Protein AF-A0AAV6GIE5-F1 (afdb_monomer_lite)

Organism: NCBI:txid278164

Sequence (369 aa):
MAMRQLNLLGSLLIILQFSINTSARLKKLEYDSQNPFNLSEGLSVCAMESMFPLLLPWPHSMKVLSIQAEVCLCSTKSSMSMYELCLQVQLELSITNDSFPGSDDDGGGDDDEDDGEYPEEEISTAGEKEVEPQTSIATSEEPASLNLCYTIAQGLPRCYKVACAVHSSRKHPRQTEWFGVLLKPKGLTAGSIVRVTADSIRKVTTTVTVPTIATTTDCTESKLKDCVDPPKLSTEVDLRKGEVHIKVEGKTDKVNICVKSERAGICKVRPFFFLTTLTISCWGYRGELCSPLDMLCISQQPFPRPIPLHSVTPCMCFQAWWNKMGKRSENCLFRKNWLRTSTKCYVRMFWLTSRHPWCSAEPTAACWL

Radius of gyration: 35.99 Å; chains: 1; bounding box: 81×77×130 Å

Structure (mmCIF, N/CA/C/O backbone):
data_AF-A0AAV6GIE5-F1
#
_entry.id   AF-A0AAV6GIE5-F1
#
loop_
_atom_site.group_PDB
_atom_site.id
_atom_site.type_symbol
_atom_site.label_atom_id
_atom_site.label_alt_id
_atom_site.label_comp_id
_atom_site.label_asym_id
_atom_site.label_entity_id
_atom_site.label_seq_id
_atom_site.pdbx_PDB_ins_code
_atom_site.Cartn_x
_atom_site.Cartn_y
_atom_site.Cartn_z
_atom_site.occupancy
_atom_site.B_iso_or_equiv
_atom_site.auth_seq_id
_atom_site.auth_comp_id
_atom_site.auth_asym_id
_atom_site.auth_atom_id
_atom_site.pdbx_PDB_model_num
ATOM 1 N N . MET A 1 1 ? 16.217 -43.284 24.129 1.00 56.69 1 MET A N 1
ATOM 2 C CA . MET A 1 1 ? 15.570 -42.050 24.646 1.00 56.69 1 MET A CA 1
ATOM 3 C C . MET A 1 1 ? 16.134 -40.752 24.057 1.00 56.69 1 MET A C 1
ATOM 5 O O . MET A 1 1 ? 15.362 -39.813 23.928 1.00 56.69 1 MET A O 1
ATOM 9 N N . ALA A 1 2 ? 17.404 -40.682 23.635 1.00 58.88 2 ALA A N 1
ATOM 10 C CA . ALA A 1 2 ? 18.016 -39.443 23.127 1.00 58.88 2 ALA A CA 1
ATOM 11 C C . ALA A 1 2 ? 17.385 -38.860 21.836 1.00 58.88 2 ALA A C 1
ATOM 13 O O . ALA A 1 2 ? 17.276 -37.647 21.712 1.00 58.88 2 ALA A O 1
ATOM 14 N N . MET A 1 3 ? 16.872 -39.684 20.909 1.00 56.78 3 MET A N 1
ATOM 15 C CA . MET A 1 3 ? 16.276 -39.172 19.656 1.00 56.78 3 MET A CA 1
ATOM 16 C C . MET A 1 3 ? 14.967 -38.384 19.837 1.00 56.78 3 MET A C 1
ATOM 18 O O . MET A 1 3 ? 14.654 -37.534 19.011 1.00 56.78 3 MET A O 1
ATOM 22 N N . ARG A 1 4 ? 14.189 -38.615 20.906 1.00 65.44 4 ARG A N 1
ATOM 23 C CA . ARG A 1 4 ? 12.921 -37.882 21.114 1.00 65.44 4 ARG A CA 1
ATOM 24 C C . ARG A 1 4 ? 13.135 -36.436 21.585 1.00 65.44 4 ARG A C 1
ATOM 26 O O . ARG A 1 4 ? 12.270 -35.601 21.354 1.00 65.44 4 ARG A O 1
ATOM 33 N N . GLN A 1 5 ? 14.283 -36.137 22.195 1.00 69.31 5 GLN A N 1
ATOM 34 C CA . GLN A 1 5 ? 14.638 -34.793 22.671 1.00 69.31 5 GLN A CA 1
ATOM 35 C C . GLN A 1 5 ? 15.033 -33.851 21.516 1.00 69.31 5 GLN A C 1
ATOM 37 O O . GLN A 1 5 ? 14.678 -32.675 21.532 1.00 69.31 5 GLN A O 1
ATOM 42 N N . LEU A 1 6 ? 15.678 -34.370 20.463 1.00 73.12 6 LEU A N 1
ATOM 43 C CA . LEU A 1 6 ? 16.087 -33.578 19.291 1.00 73.12 6 LEU A CA 1
ATOM 44 C C . LEU A 1 6 ? 14.897 -33.058 18.463 1.00 73.12 6 LEU A C 1
ATOM 46 O O . LEU A 1 6 ? 14.925 -31.920 17.999 1.00 73.12 6 LEU A O 1
ATOM 50 N N . ASN A 1 7 ? 13.813 -33.834 18.348 1.00 75.06 7 ASN A N 1
ATOM 51 C CA . ASN A 1 7 ? 12.615 -33.414 17.605 1.00 75.06 7 ASN A CA 1
ATOM 52 C C . ASN A 1 7 ? 11.840 -32.277 18.296 1.00 75.06 7 ASN A C 1
ATOM 54 O O . ASN A 1 7 ? 11.236 -31.437 17.624 1.00 75.06 7 ASN A O 1
ATOM 58 N N . LEU A 1 8 ? 11.876 -32.222 19.632 1.00 76.69 8 LEU A N 1
ATOM 59 C CA . LEU A 1 8 ? 11.260 -31.143 20.410 1.00 76.69 8 LEU A CA 1
ATOM 60 C C . LEU A 1 8 ? 12.027 -29.827 20.246 1.00 76.69 8 LEU A C 1
ATOM 62 O O . LEU A 1 8 ? 11.405 -28.796 20.003 1.00 76.69 8 LEU A O 1
ATOM 66 N N . LEU A 1 9 ? 13.361 -29.869 20.294 1.00 79.44 9 LEU A N 1
ATOM 67 C CA . LEU A 1 9 ? 14.207 -28.691 20.067 1.00 79.44 9 LEU A CA 1
ATOM 68 C C . LEU A 1 9 ? 14.093 -28.158 18.633 1.00 79.44 9 LEU A C 1
ATOM 70 O O . LEU A 1 9 ? 13.978 -26.947 18.449 1.00 79.44 9 LEU A O 1
ATOM 74 N N . GLY A 1 10 ? 14.044 -29.041 17.629 1.00 83.38 10 GLY A N 1
ATOM 75 C CA . GLY A 1 10 ? 13.839 -28.643 16.231 1.00 83.38 10 GLY A CA 1
ATOM 76 C C . GLY A 1 10 ? 12.487 -27.958 16.001 1.00 83.38 10 GLY A C 1
ATOM 77 O O . GLY A 1 10 ? 12.424 -26.903 15.375 1.00 83.38 10 GLY A O 1
ATOM 78 N N . SER A 1 11 ? 11.410 -28.498 16.582 1.00 78.69 11 SER A N 1
ATOM 79 C CA . SER A 1 11 ? 10.069 -27.902 16.476 1.00 78.69 11 SER A CA 1
ATOM 80 C C . SER A 1 11 ? 9.979 -26.553 17.198 1.00 78.69 11 SER A C 1
ATOM 82 O O . SER A 1 11 ? 9.354 -25.622 16.692 1.00 78.69 11 SER A O 1
ATOM 84 N N . LEU A 1 12 ? 10.642 -26.418 18.354 1.00 81.81 12 LEU A N 1
ATOM 85 C CA . LEU A 1 12 ? 10.687 -25.162 19.103 1.00 81.81 12 LEU A CA 1
ATOM 86 C C . LEU A 1 12 ? 11.470 -24.080 18.346 1.00 81.81 12 LEU A C 1
ATOM 88 O O . LEU A 1 12 ? 11.042 -22.932 18.336 1.00 81.81 12 LEU A O 1
ATOM 92 N N . LEU A 1 13 ? 12.566 -24.448 17.671 1.00 79.06 13 LEU A N 1
ATOM 93 C CA . LEU A 1 13 ? 13.343 -23.550 16.808 1.00 79.06 13 LEU A CA 1
ATOM 94 C C . LEU A 1 13 ? 12.545 -23.084 15.588 1.00 79.06 13 LEU A C 1
ATOM 96 O O . LEU A 1 13 ? 12.597 -21.902 15.264 1.00 79.06 13 LEU A O 1
ATOM 100 N N . ILE A 1 14 ? 11.762 -23.965 14.956 1.00 72.38 14 ILE A N 1
ATOM 101 C CA . ILE A 1 14 ? 10.874 -23.579 13.848 1.00 72.38 14 ILE A CA 1
ATOM 102 C C . ILE A 1 14 ? 9.809 -22.596 14.348 1.00 72.38 14 ILE A C 1
ATOM 104 O O . ILE A 1 14 ? 9.634 -21.533 13.757 1.00 72.38 14 ILE A O 1
ATOM 108 N N . ILE A 1 15 ? 9.151 -22.881 15.477 1.00 70.50 15 ILE A N 1
ATOM 109 C CA . ILE A 1 15 ? 8.151 -21.969 16.057 1.00 70.50 15 ILE A CA 1
ATOM 110 C C . ILE A 1 15 ? 8.794 -20.633 16.466 1.00 70.50 15 ILE A C 1
ATOM 112 O O . ILE A 1 15 ? 8.212 -19.582 16.201 1.00 70.50 15 ILE A O 1
ATOM 116 N N . LEU A 1 16 ? 10.001 -20.636 17.045 1.00 65.25 16 LEU A N 1
ATOM 117 C CA . LEU A 1 16 ? 10.730 -19.407 17.378 1.00 65.25 16 LEU A CA 1
ATOM 118 C C . LEU A 1 16 ? 11.127 -18.615 16.128 1.00 65.25 16 LEU A C 1
ATOM 120 O O . LEU A 1 16 ? 10.963 -17.401 16.128 1.00 65.25 16 LEU A O 1
ATOM 124 N N . GLN A 1 17 ? 11.570 -19.257 15.046 1.00 58.72 17 GLN A N 1
ATOM 125 C CA . GLN A 1 17 ? 11.877 -18.553 13.796 1.00 58.72 17 GLN A CA 1
ATOM 126 C C . GLN A 1 17 ? 10.624 -17.981 13.117 1.00 58.72 17 GLN A C 1
ATOM 128 O O . GLN A 1 17 ? 10.680 -16.881 12.569 1.00 58.72 17 GLN A O 1
ATOM 133 N N . PHE A 1 18 ? 9.472 -18.647 13.236 1.00 56.81 18 PHE A N 1
ATOM 134 C CA . PHE A 1 18 ? 8.184 -18.065 12.838 1.00 56.81 18 PHE A CA 1
ATOM 135 C C . PHE A 1 18 ? 7.726 -16.930 13.769 1.00 56.81 18 PHE A C 1
ATOM 137 O O . PHE A 1 18 ? 7.039 -16.023 13.314 1.00 56.81 18 PHE A O 1
ATOM 144 N N . SER A 1 19 ? 8.133 -16.940 15.043 1.00 50.53 19 SER A N 1
ATOM 145 C CA . SER A 1 19 ? 7.764 -15.911 16.032 1.00 50.53 19 SER A CA 1
ATOM 146 C C . SER A 1 19 ? 8.654 -14.663 15.977 1.00 50.53 19 SER A C 1
ATOM 148 O O . SER A 1 19 ? 8.203 -13.575 16.324 1.00 50.53 19 SER A O 1
ATOM 150 N N . ILE A 1 20 ? 9.916 -14.800 15.551 1.00 50.56 20 ILE A N 1
ATOM 151 C CA . ILE A 1 20 ? 10.864 -13.681 15.390 1.00 50.56 20 ILE A CA 1
ATOM 152 C C . ILE A 1 20 ? 10.649 -12.970 14.043 1.00 50.56 20 ILE A C 1
ATOM 154 O O . ILE A 1 20 ? 11.037 -11.813 13.870 1.00 50.56 20 ILE A O 1
ATOM 158 N N . ASN A 1 21 ? 9.962 -13.614 13.099 1.00 42.81 21 ASN A N 1
ATOM 159 C CA . ASN A 1 21 ? 9.569 -12.963 11.867 1.00 42.81 21 ASN A CA 1
ATOM 160 C C . ASN A 1 21 ? 8.436 -11.955 12.108 1.00 42.81 21 ASN A C 1
ATOM 162 O O . ASN A 1 21 ? 7.254 -12.278 12.185 1.00 42.81 21 ASN A O 1
ATOM 166 N N . THR A 1 22 ? 8.849 -10.690 12.059 1.00 49.31 22 THR A N 1
ATOM 167 C CA . THR A 1 22 ? 8.111 -9.582 11.445 1.00 49.31 22 THR A CA 1
ATOM 168 C C . THR A 1 22 ? 7.106 -8.833 12.322 1.00 49.31 22 THR A C 1
ATOM 170 O O . THR A 1 22 ? 5.958 -8.602 11.948 1.00 49.31 22 THR A O 1
ATOM 173 N N . SER A 1 23 ? 7.616 -8.193 13.379 1.00 50.19 23 SER A N 1
ATOM 174 C CA . SER A 1 23 ? 7.287 -6.764 13.499 1.00 50.19 23 SER A CA 1
ATOM 175 C C . SER A 1 23 ? 7.988 -6.048 12.341 1.00 50.19 23 SER A C 1
ATOM 177 O O . SER A 1 23 ? 9.105 -5.547 12.469 1.00 50.19 23 SER A O 1
ATOM 179 N N . ALA A 1 24 ? 7.398 -6.141 11.146 1.00 62.47 24 ALA A N 1
ATOM 180 C CA . ALA A 1 24 ? 7.892 -5.452 9.966 1.00 62.47 24 ALA A CA 1
ATOM 181 C C . ALA A 1 24 ? 7.677 -3.959 10.209 1.00 62.47 24 ALA A C 1
ATOM 183 O O . ALA A 1 24 ? 6.593 -3.415 9.989 1.00 62.47 24 ALA A O 1
ATOM 184 N N . ARG A 1 25 ? 8.706 -3.305 10.749 1.00 73.56 25 ARG A N 1
ATOM 185 C CA . ARG A 1 25 ? 8.723 -1.857 10.887 1.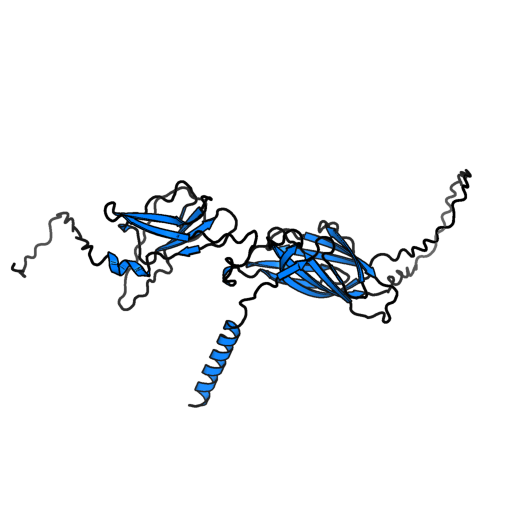00 73.56 25 ARG A CA 1
ATOM 186 C C . ARG A 1 25 ? 8.711 -1.294 9.474 1.00 73.56 25 ARG A C 1
ATOM 188 O O . ARG A 1 25 ? 9.695 -1.430 8.755 1.00 73.56 25 ARG A O 1
ATOM 195 N N . LEU A 1 26 ? 7.586 -0.699 9.082 1.00 86.81 26 LEU A N 1
ATOM 196 C CA . LEU A 1 26 ? 7.465 -0.048 7.783 1.00 86.81 26 LEU A CA 1
ATOM 197 C C . LEU A 1 26 ? 8.625 0.935 7.610 1.00 86.81 26 LEU A C 1
ATOM 199 O O . LEU A 1 26 ? 8.844 1.809 8.460 1.00 86.81 26 LEU A O 1
ATOM 203 N N . LYS A 1 27 ? 9.367 0.783 6.512 1.00 91.50 27 LYS A N 1
ATOM 204 C CA . LYS A 1 27 ? 10.456 1.688 6.155 1.00 91.50 27 LYS A CA 1
ATOM 205 C C . LYS A 1 27 ? 9.893 3.100 6.008 1.00 91.50 27 LYS A C 1
ATOM 207 O O . LYS A 1 27 ? 8.889 3.303 5.327 1.00 91.50 27 LYS A O 1
ATOM 212 N N . LYS A 1 28 ? 10.523 4.073 6.667 1.00 91.81 28 LYS A N 1
ATOM 213 C CA . LYS A 1 28 ? 10.196 5.492 6.500 1.00 91.81 28 LYS A CA 1
ATOM 214 C C . LYS A 1 28 ? 11.004 6.029 5.326 1.00 91.81 28 LYS A C 1
ATOM 216 O O . LYS A 1 28 ? 12.223 5.876 5.313 1.00 91.81 28 LYS A O 1
ATOM 221 N N . LEU A 1 29 ? 10.327 6.630 4.360 1.00 92.69 29 LEU A N 1
ATOM 222 C CA . LEU A 1 29 ? 10.936 7.213 3.177 1.00 92.69 29 LEU A CA 1
ATOM 223 C C . LEU A 1 29 ? 10.590 8.701 3.121 1.00 92.69 29 LEU A C 1
ATOM 225 O O . LEU A 1 29 ? 9.424 9.090 3.059 1.00 92.69 29 LEU A O 1
ATOM 229 N N . GLU A 1 30 ? 11.610 9.542 3.143 1.00 92.50 30 GLU A N 1
ATOM 230 C CA . GLU A 1 30 ? 11.459 10.940 2.767 1.00 92.50 30 GLU A CA 1
ATOM 231 C C . GLU A 1 30 ? 11.692 11.037 1.262 1.00 92.50 30 GLU A C 1
ATOM 233 O O . GLU A 1 30 ? 12.677 10.500 0.753 1.00 92.50 30 GLU A O 1
ATOM 238 N N . TYR A 1 31 ? 10.770 11.661 0.537 1.00 89.56 31 TYR A N 1
ATOM 239 C CA . TYR A 1 31 ? 10.882 11.774 -0.915 1.00 89.56 31 TYR A CA 1
ATOM 240 C C . TYR A 1 31 ? 10.569 13.189 -1.383 1.00 89.56 31 TYR A C 1
ATOM 242 O O . TYR A 1 31 ? 9.899 13.981 -0.705 1.00 89.56 31 TYR A O 1
ATOM 250 N N . ASP A 1 32 ? 11.076 13.489 -2.572 1.00 91.06 32 ASP A N 1
ATOM 251 C CA . ASP A 1 32 ? 10.798 14.728 -3.268 1.00 91.06 32 ASP A CA 1
ATOM 252 C C . ASP A 1 32 ? 9.551 14.563 -4.134 1.00 91.06 32 ASP A C 1
ATOM 254 O O . ASP A 1 32 ? 9.507 13.711 -5.020 1.00 91.06 32 ASP A O 1
ATOM 258 N N . SER A 1 33 ? 8.521 15.374 -3.899 1.00 88.50 33 SER A N 1
ATOM 259 C CA . SER A 1 33 ? 7.308 15.326 -4.720 1.00 88.50 33 SER A CA 1
ATOM 260 C C . SER A 1 33 ? 7.568 15.693 -6.180 1.00 88.50 33 SER A C 1
ATOM 262 O O . SER A 1 33 ? 6.745 15.356 -7.027 1.00 88.50 33 SER A O 1
ATOM 264 N N . GLN A 1 34 ? 8.677 16.381 -6.469 1.00 90.25 34 GLN A N 1
ATOM 265 C CA . GLN A 1 34 ? 9.067 16.729 -7.834 1.00 90.25 34 GLN A CA 1
ATOM 266 C C . GLN A 1 34 ? 9.751 15.570 -8.566 1.00 90.25 34 GLN A C 1
ATOM 268 O O . GLN A 1 34 ? 9.727 15.539 -9.792 1.00 90.25 34 GLN A O 1
ATOM 273 N N . ASN A 1 35 ? 10.330 14.608 -7.840 1.00 91.12 35 ASN A N 1
ATOM 274 C CA . ASN A 1 35 ? 11.016 13.466 -8.433 1.00 91.12 35 ASN A CA 1
ATOM 275 C C . ASN A 1 35 ? 10.687 12.171 -7.665 1.00 91.12 35 ASN A C 1
ATOM 277 O O . ASN A 1 35 ? 11.402 11.806 -6.728 1.00 91.12 35 ASN A O 1
ATOM 281 N N . PRO A 1 36 ? 9.607 11.462 -8.042 1.00 92.75 36 PRO A N 1
ATOM 282 C CA . PRO A 1 36 ? 9.215 10.212 -7.393 1.00 92.75 36 PRO A CA 1
ATOM 283 C C . PRO A 1 36 ? 10.084 9.013 -7.811 1.00 92.75 36 PRO A C 1
ATOM 285 O O . PRO A 1 36 ? 9.796 7.886 -7.394 1.00 92.75 36 PRO A O 1
ATOM 288 N N . PHE A 1 37 ? 11.098 9.230 -8.654 1.00 94.81 37 PHE A N 1
ATOM 289 C CA . PHE A 1 37 ? 11.906 8.178 -9.250 1.00 94.81 37 PHE A CA 1
ATOM 290 C C . PHE A 1 37 ? 13.264 8.036 -8.568 1.00 94.81 37 PHE A C 1
ATOM 292 O O . PHE A 1 37 ? 13.889 9.009 -8.150 1.00 94.81 37 PHE A O 1
ATOM 299 N N . ASN A 1 38 ? 13.740 6.799 -8.524 1.00 94.38 38 ASN A N 1
ATOM 300 C CA . ASN A 1 38 ? 15.115 6.455 -8.212 1.00 94.38 38 ASN A CA 1
ATOM 301 C C . ASN A 1 38 ? 15.658 5.650 -9.397 1.00 94.38 38 ASN A C 1
ATOM 303 O O . ASN A 1 38 ? 15.129 4.580 -9.693 1.00 94.38 38 ASN A O 1
ATOM 307 N N . LEU A 1 39 ? 16.633 6.196 -10.116 1.00 95.12 39 LEU A N 1
ATOM 308 C CA . LEU A 1 39 ? 17.067 5.689 -11.419 1.00 95.12 39 LEU A CA 1
ATOM 309 C C . LEU A 1 39 ? 18.511 5.195 -11.347 1.00 95.12 39 LEU A C 1
ATOM 311 O O . LEU A 1 39 ? 19.334 5.785 -10.645 1.00 95.12 39 LEU A O 1
ATOM 315 N N . SER A 1 40 ? 18.821 4.138 -12.093 1.00 93.56 40 SER A N 1
ATOM 316 C CA . SER A 1 40 ? 20.199 3.764 -12.399 1.00 93.56 40 SER A CA 1
ATOM 317 C C . SER A 1 40 ? 20.836 4.735 -13.401 1.00 93.56 40 SER A C 1
ATOM 319 O O . SER A 1 40 ? 20.148 5.489 -14.084 1.00 93.56 40 SER A O 1
ATOM 321 N N . GLU A 1 41 ? 22.165 4.703 -13.515 1.00 90.62 41 GLU A N 1
ATOM 322 C CA . GLU A 1 41 ? 22.936 5.624 -14.369 1.00 90.62 41 GLU A CA 1
ATOM 323 C C . GLU A 1 41 ? 22.554 5.554 -15.858 1.00 90.62 41 GLU A C 1
ATOM 325 O O . GLU A 1 41 ? 22.704 6.538 -16.579 1.00 90.62 41 GLU A O 1
ATOM 330 N N . GLY A 1 42 ? 22.045 4.411 -16.334 1.00 91.12 42 GLY A N 1
ATOM 331 C CA . GLY A 1 42 ? 21.652 4.231 -17.731 1.00 91.12 42 GLY A CA 1
ATOM 332 C C . GLY A 1 42 ? 20.297 4.842 -18.105 1.00 91.12 42 GLY A C 1
ATOM 333 O O . GLY A 1 42 ? 19.932 4.795 -19.287 1.00 91.12 42 GLY A O 1
ATOM 334 N N . LEU A 1 43 ? 19.545 5.373 -17.138 1.00 93.25 43 LEU A N 1
ATOM 335 C CA . LEU A 1 43 ? 18.233 5.990 -17.327 1.00 93.25 43 LEU A CA 1
ATOM 336 C C . LEU A 1 43 ? 18.273 7.453 -16.888 1.00 93.25 43 LEU A C 1
ATOM 338 O O . LEU A 1 43 ? 18.761 7.783 -15.808 1.00 93.25 43 LEU A O 1
ATOM 342 N N . SER A 1 44 ? 17.700 8.336 -17.695 1.00 93.75 44 SER A N 1
ATOM 343 C CA . SER A 1 44 ? 17.548 9.746 -17.352 1.00 93.75 44 SER A CA 1
ATOM 344 C C . SER A 1 44 ? 16.130 10.215 -17.653 1.00 93.75 44 SER A C 1
ATOM 346 O O . SER A 1 44 ? 15.412 9.599 -18.434 1.00 93.75 44 SER A O 1
ATOM 348 N N . VAL A 1 45 ? 15.717 11.296 -16.985 1.00 92.94 45 VAL A N 1
ATOM 349 C CA . VAL A 1 45 ? 14.473 12.033 -17.266 1.00 92.94 45 VAL A CA 1
ATOM 350 C C . VAL A 1 45 ? 13.276 11.101 -17.500 1.00 92.94 45 VAL A C 1
ATOM 352 O O . VAL A 1 45 ? 12.829 10.886 -18.624 1.00 92.94 45 VAL A O 1
ATOM 355 N N . CYS A 1 46 ? 12.762 10.517 -16.418 1.00 95.50 46 CYS A N 1
ATOM 356 C CA . CYS A 1 46 ? 11.547 9.716 -16.484 1.00 95.50 46 CYS A CA 1
ATOM 357 C C . CYS A 1 46 ? 10.305 10.583 -16.269 1.00 95.50 46 CYS A C 1
ATOM 359 O O . CYS A 1 46 ? 10.260 11.421 -15.367 1.00 95.50 46 CYS A O 1
ATOM 361 N N . ALA A 1 47 ? 9.274 10.325 -17.064 1.00 96.00 47 ALA A N 1
ATOM 362 C CA . ALA A 1 47 ? 7.941 10.876 -16.910 1.00 96.00 47 ALA A CA 1
ATOM 363 C C . ALA A 1 47 ? 6.952 9.751 -16.593 1.00 96.00 47 ALA A C 1
ATOM 365 O O . ALA A 1 47 ? 7.069 8.629 -17.091 1.00 96.00 47 ALA A O 1
ATOM 366 N N . MET A 1 48 ? 5.971 10.060 -15.745 1.00 95.94 48 MET A N 1
ATOM 367 C CA . MET A 1 48 ? 4.883 9.151 -15.407 1.00 95.94 48 MET A CA 1
ATOM 368 C C . MET A 1 48 ? 3.548 9.817 -15.711 1.00 95.94 48 MET A C 1
ATOM 370 O O . MET A 1 48 ? 3.220 10.850 -15.131 1.00 95.94 48 MET A O 1
ATOM 374 N N . GLU A 1 49 ? 2.763 9.189 -16.576 1.00 96.44 49 GLU A N 1
ATOM 375 C CA . GLU A 1 49 ? 1.454 9.679 -16.995 1.00 96.44 49 GLU A CA 1
ATOM 376 C C . GLU A 1 49 ? 0.367 8.695 -16.564 1.00 96.44 49 GLU A C 1
ATOM 378 O O . GLU A 1 49 ? 0.470 7.495 -16.804 1.00 96.44 49 GLU A O 1
ATOM 383 N N . SER A 1 50 ? -0.681 9.183 -15.900 1.00 96.25 50 SER A N 1
ATOM 384 C CA . SER A 1 50 ? -1.810 8.341 -15.493 1.00 96.25 50 SER A CA 1
ATOM 385 C C . SER A 1 50 ? -2.660 7.989 -16.710 1.00 96.25 50 SER A C 1
ATOM 387 O O . SER A 1 50 ? -3.207 8.883 -17.347 1.00 96.25 50 SER A O 1
ATOM 389 N N . MET A 1 51 ? -2.859 6.697 -16.972 1.00 94.81 51 MET A N 1
ATOM 390 C CA . MET A 1 51 ? -3.637 6.221 -18.116 1.00 94.81 51 MET A CA 1
ATOM 391 C C . MET A 1 51 ? -4.778 5.300 -17.688 1.00 94.81 51 MET A C 1
ATOM 393 O O . MET A 1 51 ? -4.704 4.581 -16.685 1.00 94.81 51 MET A O 1
ATOM 397 N N . PHE A 1 52 ? -5.857 5.313 -18.468 1.00 93.44 52 PHE A N 1
ATOM 398 C CA . PHE A 1 52 ? -6.944 4.362 -18.282 1.00 93.44 52 PHE A CA 1
ATOM 399 C C . PHE A 1 52 ? -6.513 2.973 -18.793 1.00 93.44 52 PHE A C 1
ATOM 401 O O . PHE A 1 52 ? -5.920 2.900 -19.867 1.00 93.44 52 PHE A O 1
ATOM 408 N N . PRO A 1 53 ? -6.821 1.865 -18.089 1.00 90.00 53 PRO A N 1
ATOM 409 C CA . PRO A 1 53 ? -6.319 0.531 -18.444 1.00 90.00 53 PRO A CA 1
ATOM 410 C C . PRO A 1 53 ? -6.637 0.060 -19.871 1.00 90.00 53 PRO A C 1
ATOM 412 O O . PRO A 1 53 ? -5.886 -0.735 -20.419 1.00 90.00 53 PRO A O 1
ATOM 415 N N . LEU A 1 54 ? -7.739 0.531 -20.468 1.00 89.44 54 LEU A N 1
ATOM 416 C CA . LEU A 1 54 ? -8.130 0.167 -21.838 1.00 89.44 54 LEU A CA 1
ATOM 417 C C . LEU A 1 54 ? -7.424 0.995 -22.925 1.00 89.44 54 LEU A C 1
ATOM 419 O O . LEU A 1 54 ? -7.552 0.671 -24.097 1.00 89.44 54 LEU A O 1
ATOM 423 N N . LEU A 1 55 ? -6.712 2.061 -22.549 1.00 90.25 55 LEU A N 1
ATOM 424 C CA . LEU A 1 55 ? -6.048 2.994 -23.467 1.00 90.25 55 LEU A CA 1
ATOM 425 C C . LEU A 1 55 ? -4.520 2.903 -23.372 1.00 90.25 55 LEU A C 1
ATOM 427 O O . LEU A 1 55 ? -3.820 3.842 -23.742 1.00 90.25 55 LEU A O 1
ATOM 431 N N . LEU A 1 56 ? -3.991 1.809 -22.817 1.00 86.38 56 LEU A N 1
ATOM 432 C CA . LEU A 1 56 ? -2.551 1.646 -22.672 1.00 86.38 56 LEU A CA 1
ATOM 433 C C . LEU A 1 56 ? -1.931 1.385 -24.052 1.00 86.38 56 LEU A C 1
ATOM 435 O O . LEU A 1 56 ? -2.282 0.383 -24.679 1.00 86.38 56 LEU A O 1
ATOM 439 N N . PRO A 1 57 ? -1.017 2.249 -24.530 1.00 86.88 57 PRO A N 1
ATOM 440 C CA . PRO A 1 57 ? -0.277 1.977 -25.745 1.00 86.88 57 PRO A CA 1
ATOM 441 C C . PRO A 1 57 ? 0.618 0.761 -25.522 1.00 86.88 57 PRO A C 1
ATOM 443 O O . PRO A 1 57 ? 1.018 0.450 -24.389 1.00 86.88 57 PRO A O 1
ATOM 446 N N . TRP A 1 58 ? 0.948 0.087 -26.617 1.00 85.62 58 TRP A N 1
ATOM 447 C CA . TRP A 1 58 ? 1.913 -0.995 -26.574 1.00 85.62 58 TRP A CA 1
ATOM 448 C C . TRP A 1 58 ? 3.277 -0.427 -26.157 1.00 85.62 58 TRP A C 1
ATOM 450 O O . TRP A 1 58 ? 3.726 0.571 -26.716 1.00 85.62 58 TRP A O 1
ATOM 460 N N . PRO A 1 59 ? 3.905 -0.991 -25.119 1.00 83.94 59 PRO A N 1
ATOM 461 C CA . PRO A 1 59 ? 5.199 -0.523 -24.653 1.00 83.94 59 PRO A CA 1
ATOM 462 C C . PRO A 1 59 ? 6.283 -0.916 -25.660 1.00 83.94 59 PRO A C 1
ATOM 464 O O . PRO A 1 59 ? 6.339 -2.061 -26.112 1.00 83.94 59 PRO A O 1
ATOM 467 N N . HIS A 1 60 ? 7.160 0.030 -25.981 1.00 80.38 60 HIS A N 1
ATOM 468 C CA . HIS A 1 60 ? 8.275 -0.176 -26.903 1.00 80.38 60 HIS A CA 1
ATOM 469 C C . HIS A 1 60 ? 9.614 -0.175 -26.141 1.00 80.38 60 HIS A C 1
ATOM 471 O O . HIS A 1 60 ? 9.737 0.445 -25.082 1.00 80.38 60 HIS A O 1
ATOM 477 N N . SER A 1 61 ? 10.593 -0.914 -26.680 1.00 83.06 61 SER A N 1
ATOM 478 C CA . SER A 1 61 ? 12.036 -0.898 -26.349 1.00 83.06 61 SER A CA 1
ATOM 479 C C . SER A 1 61 ? 12.509 -1.265 -24.927 1.00 83.06 61 SER A C 1
ATOM 481 O O . SER A 1 61 ? 13.715 -1.404 -24.703 1.00 83.06 61 SER A O 1
ATOM 483 N N . MET A 1 62 ? 11.615 -1.529 -23.968 1.00 90.38 62 MET A N 1
ATOM 484 C CA . MET A 1 62 ? 11.984 -2.092 -22.658 1.00 90.38 62 MET A CA 1
ATOM 485 C C . MET A 1 62 ? 11.485 -3.522 -22.493 1.00 90.38 62 MET A C 1
ATOM 487 O O . MET A 1 62 ? 10.386 -3.850 -22.936 1.00 90.38 62 MET A O 1
ATOM 491 N N . LYS A 1 63 ? 12.247 -4.348 -21.767 1.00 93.31 63 LYS A N 1
ATOM 492 C CA . LYS A 1 63 ? 11.823 -5.652 -21.243 1.00 93.31 63 LYS A CA 1
ATOM 493 C C . LYS A 1 63 ? 11.977 -5.680 -19.725 1.00 93.31 63 LYS A C 1
ATOM 495 O O . LYS A 1 63 ? 13.073 -5.493 -19.203 1.00 93.31 63 LYS A O 1
ATOM 500 N N . VAL A 1 64 ? 10.885 -5.960 -19.018 1.00 95.81 64 VAL A N 1
ATOM 501 C CA . VAL A 1 64 ? 10.892 -6.130 -17.556 1.00 95.81 64 VAL A CA 1
ATOM 502 C C . VAL A 1 64 ? 11.399 -7.531 -17.205 1.00 95.81 64 VAL A C 1
ATOM 504 O O . VAL A 1 64 ? 10.828 -8.533 -17.642 1.00 95.81 64 VAL A O 1
ATOM 507 N N . LEU A 1 65 ? 12.476 -7.601 -16.422 1.00 96.06 65 LEU A N 1
ATOM 508 C CA . LEU A 1 65 ? 13.083 -8.847 -15.944 1.00 96.06 65 LEU A CA 1
ATOM 509 C C . LEU A 1 65 ? 12.475 -9.288 -14.613 1.00 96.06 65 LEU A C 1
ATOM 511 O O . LEU A 1 65 ? 12.083 -10.446 -14.464 1.00 96.06 65 LEU A O 1
ATOM 515 N N . SER A 1 66 ? 12.371 -8.364 -13.657 1.00 97.00 66 SER A N 1
ATOM 516 C CA . SER A 1 66 ? 11.825 -8.633 -12.329 1.00 97.00 66 SER A CA 1
ATOM 517 C C . SER A 1 66 ? 11.107 -7.406 -11.757 1.00 97.00 66 SER A C 1
ATOM 519 O O . SER A 1 66 ? 11.344 -6.270 -12.173 1.00 97.00 66 SER A O 1
ATOM 521 N N . ILE A 1 67 ? 10.177 -7.645 -10.828 1.00 97.94 67 ILE A N 1
ATOM 522 C CA . ILE A 1 67 ? 9.446 -6.600 -10.106 1.00 97.94 67 ILE A CA 1
ATOM 523 C C . ILE A 1 67 ? 9.396 -6.936 -8.617 1.00 97.94 67 ILE A C 1
ATOM 525 O O . ILE A 1 67 ? 9.017 -8.038 -8.215 1.00 97.94 67 ILE A O 1
ATOM 529 N N . GLN A 1 68 ? 9.745 -5.956 -7.798 1.00 97.75 68 GLN A N 1
ATOM 530 C CA . GLN A 1 68 ? 9.643 -5.994 -6.349 1.00 97.75 68 GLN A CA 1
ATOM 531 C C . GLN A 1 68 ? 8.747 -4.846 -5.897 1.00 97.75 68 GLN A C 1
ATOM 533 O O . GLN A 1 68 ? 8.814 -3.740 -6.432 1.00 97.75 68 GLN A O 1
ATOM 538 N N . ALA A 1 69 ? 7.875 -5.111 -4.932 1.00 97.56 69 ALA A N 1
ATOM 539 C CA . ALA A 1 69 ? 6.976 -4.109 -4.387 1.00 97.56 69 ALA A CA 1
ATOM 540 C C . ALA A 1 69 ? 6.993 -4.180 -2.863 1.00 97.56 69 ALA A C 1
ATOM 542 O O . ALA A 1 69 ? 6.839 -5.255 -2.284 1.00 97.56 69 ALA A O 1
ATOM 543 N N . GLU A 1 70 ? 7.149 -3.026 -2.227 1.00 96.38 70 GLU A N 1
ATOM 544 C CA . GLU A 1 70 ? 7.186 -2.881 -0.778 1.00 96.38 70 GLU A CA 1
ATOM 545 C C . GLU A 1 70 ? 6.229 -1.766 -0.350 1.00 96.38 70 GLU A C 1
ATOM 547 O O . GLU A 1 70 ? 6.099 -0.735 -1.013 1.00 96.38 70 GLU A O 1
ATOM 552 N N . VAL A 1 71 ? 5.537 -1.969 0.770 1.00 94.94 71 VAL A N 1
ATOM 553 C CA . VAL A 1 71 ? 4.718 -0.924 1.389 1.00 94.94 71 VAL A CA 1
ATOM 554 C C . VAL A 1 71 ? 5.579 -0.162 2.387 1.00 94.94 71 VAL A C 1
ATOM 556 O O . VAL A 1 71 ? 6.190 -0.764 3.268 1.00 94.94 71 VAL A O 1
ATOM 559 N N . CYS A 1 72 ? 5.603 1.161 2.279 1.00 94.12 72 CYS A N 1
ATOM 560 C CA . CYS A 1 72 ? 6.421 2.031 3.119 1.00 94.12 72 CYS A CA 1
ATOM 561 C C . CYS A 1 72 ? 5.617 3.229 3.648 1.00 94.12 72 CYS A C 1
ATOM 563 O O . CYS A 1 72 ? 4.489 3.487 3.222 1.00 94.12 72 CYS A O 1
ATOM 565 N N . LEU A 1 73 ? 6.188 3.942 4.620 1.00 92.00 73 LEU A N 1
ATOM 566 C CA . LEU A 1 73 ? 5.650 5.192 5.152 1.00 92.00 73 LEU A CA 1
ATOM 567 C C . LEU A 1 73 ? 6.366 6.361 4.497 1.00 92.00 73 LEU A C 1
ATOM 569 O O . LEU A 1 73 ? 7.555 6.552 4.749 1.00 92.00 73 LEU A O 1
ATOM 573 N N . CYS A 1 74 ? 5.659 7.173 3.721 1.00 92.56 74 CYS A N 1
ATOM 574 C CA . CYS A 1 74 ? 6.270 8.323 3.072 1.00 92.56 74 CYS A CA 1
ATOM 575 C C . CYS A 1 74 ? 5.880 9.639 3.707 1.00 92.56 74 CYS A C 1
ATOM 577 O O . CYS A 1 74 ? 4.732 9.828 4.103 1.00 92.56 74 CYS A O 1
ATOM 579 N N . SER A 1 75 ? 6.822 10.573 3.694 1.00 92.38 75 SER A N 1
ATOM 580 C CA . SER A 1 75 ? 6.588 11.980 4.001 1.00 92.38 75 SER A CA 1
ATOM 581 C C . SER A 1 75 ? 7.182 12.840 2.890 1.00 92.38 75 SER A C 1
ATOM 583 O O . SER A 1 75 ? 8.282 12.571 2.409 1.00 92.38 75 SER A O 1
ATOM 585 N N . THR A 1 76 ? 6.466 13.889 2.487 1.00 90.00 76 THR A N 1
ATOM 586 C CA . THR A 1 76 ? 7.072 14.983 1.708 1.00 90.00 76 THR A CA 1
ATOM 587 C C . THR A 1 76 ? 7.950 15.833 2.621 1.00 90.00 76 THR A C 1
ATOM 589 O O . THR A 1 76 ? 7.548 16.073 3.763 1.00 90.00 76 THR A O 1
ATOM 592 N N . LYS A 1 77 ? 9.048 16.395 2.099 1.00 86.25 77 LYS A N 1
ATOM 593 C CA . LYS A 1 77 ? 9.880 17.389 2.813 1.00 86.25 77 LYS A CA 1
ATOM 594 C C . LYS A 1 77 ? 9.057 18.558 3.384 1.00 86.25 77 LYS A C 1
ATOM 596 O O . LYS A 1 77 ? 9.285 19.004 4.502 1.00 86.25 77 LYS A O 1
ATOM 601 N N . SER A 1 78 ? 8.055 19.031 2.637 1.00 83.62 78 SER A N 1
ATOM 602 C CA . SER A 1 78 ? 7.194 20.160 3.032 1.00 83.62 78 SER A CA 1
ATOM 603 C C . SER A 1 78 ? 6.145 19.811 4.095 1.00 83.62 78 SER A C 1
ATOM 605 O O . SER A 1 78 ? 5.683 20.690 4.817 1.00 83.62 78 SER A O 1
ATOM 607 N N . SER A 1 79 ? 5.778 18.534 4.226 1.00 78.75 79 SER A N 1
ATOM 608 C CA . SER A 1 79 ? 4.808 18.029 5.207 1.00 78.75 79 SER A CA 1
ATOM 609 C C . SER A 1 79 ? 5.494 17.112 6.215 1.00 78.75 79 SER A C 1
ATOM 611 O O . SER A 1 79 ? 5.079 15.980 6.437 1.00 78.75 79 SER A O 1
ATOM 613 N N . MET A 1 80 ? 6.550 17.621 6.854 1.00 68.94 80 MET A N 1
ATOM 614 C CA . MET A 1 80 ? 7.392 16.904 7.827 1.00 68.94 80 MET A CA 1
ATOM 615 C C . MET A 1 80 ? 6.610 16.283 9.010 1.00 68.94 80 MET A C 1
ATOM 617 O O . MET A 1 80 ? 7.161 15.550 9.833 1.00 68.94 80 MET A O 1
ATOM 621 N N . SER A 1 81 ? 5.318 16.592 9.144 1.00 74.06 81 SER A N 1
ATOM 622 C CA . SER A 1 81 ? 4.461 16.136 10.229 1.00 74.06 81 SER A CA 1
ATOM 623 C C . SER A 1 81 ? 3.477 15.027 9.866 1.00 74.06 81 SER A C 1
ATOM 625 O O . SER A 1 81 ? 2.850 14.542 10.800 1.00 74.06 81 SER A O 1
ATOM 627 N N . MET A 1 82 ? 3.316 14.607 8.605 1.00 83.62 82 MET A N 1
ATOM 628 C CA . MET A 1 82 ? 2.329 13.570 8.267 1.00 83.62 82 MET A CA 1
ATOM 629 C C . MET A 1 82 ? 2.890 12.493 7.343 1.00 83.62 82 MET A C 1
ATOM 631 O O . MET A 1 82 ? 3.236 12.759 6.196 1.00 83.62 82 MET A O 1
ATOM 635 N N . TYR A 1 83 ? 2.912 11.258 7.849 1.00 89.69 83 TYR A N 1
ATOM 636 C CA . TYR A 1 83 ? 3.226 10.081 7.046 1.00 89.69 83 TYR A CA 1
ATOM 637 C C . TYR A 1 83 ? 1.955 9.505 6.417 1.00 89.69 83 TYR A C 1
ATOM 639 O O . TYR A 1 83 ? 0.908 9.411 7.070 1.00 89.69 83 TYR A O 1
ATOM 647 N N . GLU A 1 84 ? 2.073 9.076 5.167 1.00 91.00 84 GLU A N 1
ATOM 648 C CA . GLU A 1 84 ? 1.059 8.317 4.435 1.00 91.00 84 GLU A CA 1
ATOM 649 C C . GLU A 1 84 ? 1.632 6.972 3.968 1.00 91.00 84 GLU A C 1
ATOM 651 O O . GLU A 1 84 ? 2.846 6.823 3.815 1.00 91.00 84 GLU A O 1
ATOM 656 N N . LEU A 1 85 ? 0.768 5.972 3.774 1.00 92.12 85 LEU A N 1
ATOM 657 C CA . LEU A 1 85 ? 1.189 4.696 3.196 1.00 92.12 85 LEU A CA 1
ATOM 658 C C . LEU A 1 85 ? 1.445 4.878 1.698 1.00 92.12 85 LEU A C 1
ATOM 660 O O . LEU A 1 85 ? 0.574 5.352 0.966 1.00 92.12 85 LEU A O 1
ATOM 664 N N . CYS A 1 86 ? 2.607 4.433 1.240 1.00 95.25 86 CYS A N 1
ATOM 665 C CA . CYS A 1 86 ? 2.935 4.358 -0.177 1.00 95.25 86 CYS A CA 1
ATOM 666 C C . CYS A 1 86 ? 3.293 2.944 -0.588 1.00 95.25 86 CYS A C 1
ATOM 668 O O . CYS A 1 86 ? 3.512 2.051 0.233 1.00 95.25 86 CYS A O 1
ATOM 670 N N . LEU A 1 87 ? 3.419 2.790 -1.896 1.00 97.12 87 LEU A N 1
ATOM 671 C CA . LEU A 1 87 ? 3.898 1.594 -2.546 1.00 97.12 87 LEU A CA 1
ATOM 672 C C . LEU A 1 87 ? 5.194 1.932 -3.287 1.00 97.12 87 LEU A C 1
ATOM 674 O O . LEU A 1 87 ? 5.167 2.639 -4.294 1.00 97.12 87 LEU A O 1
ATOM 678 N N . GLN A 1 88 ? 6.323 1.445 -2.781 1.00 97.44 88 GLN A N 1
ATOM 679 C CA . GLN A 1 88 ? 7.603 1.506 -3.474 1.00 97.44 88 GLN A CA 1
ATOM 680 C C . GLN A 1 88 ? 7.688 0.318 -4.431 1.00 97.44 88 GLN A C 1
ATOM 682 O O . GLN A 1 88 ? 7.614 -0.832 -4.002 1.00 97.44 88 GLN A O 1
ATOM 687 N N . VAL A 1 89 ? 7.829 0.593 -5.723 1.00 98.00 89 VAL A N 1
ATOM 688 C CA . VAL A 1 89 ? 7.992 -0.430 -6.759 1.00 98.00 89 VAL A CA 1
ATOM 689 C C . VAL A 1 89 ? 9.396 -0.317 -7.325 1.00 98.00 89 VAL A C 1
ATOM 691 O O . VAL A 1 89 ? 9.800 0.760 -7.754 1.00 98.00 89 VAL A O 1
ATOM 694 N N . GLN A 1 90 ? 10.130 -1.422 -7.330 1.00 97.88 90 GLN A N 1
ATOM 695 C CA . GLN A 1 90 ? 11.439 -1.536 -7.953 1.00 97.88 90 GLN A CA 1
ATOM 696 C C . GLN A 1 90 ? 11.362 -2.548 -9.094 1.00 97.88 90 GLN A C 1
ATOM 698 O O . GLN A 1 90 ? 10.875 -3.664 -8.927 1.00 97.88 90 GLN A O 1
ATOM 703 N N . LEU A 1 91 ? 11.815 -2.132 -10.264 1.00 97.25 91 LEU A N 1
ATOM 704 C CA . LEU A 1 91 ? 11.822 -2.887 -11.503 1.00 97.25 91 LEU A CA 1
ATOM 705 C C . LEU A 1 91 ? 13.267 -3.108 -11.924 1.00 97.25 91 LEU A C 1
ATOM 707 O O . LEU A 1 91 ? 14.094 -2.203 -11.826 1.00 97.25 91 LEU A O 1
ATOM 711 N N . GLU A 1 92 ? 13.547 -4.299 -12.420 1.00 97.25 92 GLU A N 1
ATOM 712 C CA . GLU A 1 92 ? 14.786 -4.613 -13.116 1.00 97.25 92 GLU A CA 1
ATOM 713 C C . GLU A 1 92 ? 14.468 -4.730 -14.604 1.00 97.25 92 GLU A C 1
ATOM 715 O O . GLU A 1 92 ? 13.544 -5.449 -15.000 1.00 97.25 92 GLU A O 1
ATOM 720 N N . LEU A 1 93 ? 15.194 -3.982 -15.423 1.00 95.44 93 LEU A N 1
ATOM 721 C CA . LEU A 1 93 ? 14.896 -3.753 -16.828 1.00 95.44 93 LEU A CA 1
ATOM 722 C C . LEU A 1 93 ? 16.089 -4.177 -17.685 1.00 95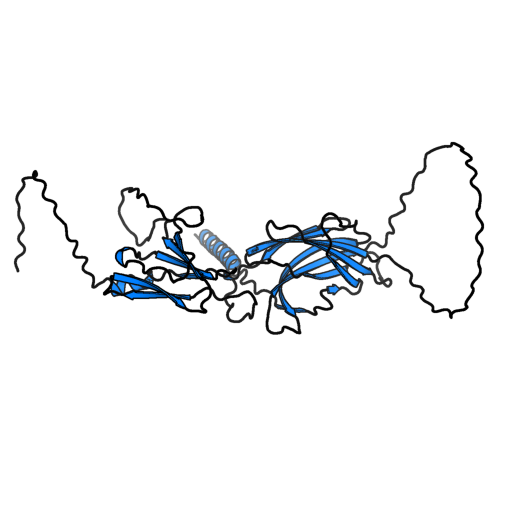.44 93 LEU A C 1
ATOM 724 O O . LEU A 1 93 ? 17.242 -3.907 -17.353 1.00 95.44 93 LEU A O 1
ATOM 728 N N . SER A 1 94 ? 15.810 -4.784 -18.832 1.00 93.69 94 SER A N 1
ATOM 729 C CA . SER A 1 94 ? 16.762 -4.893 -19.938 1.00 93.69 94 SER A CA 1
ATOM 730 C C . SER A 1 94 ? 16.248 -4.055 -21.097 1.00 93.69 94 SER A C 1
ATOM 732 O O . SER A 1 94 ? 15.108 -4.241 -21.527 1.00 93.69 94 SER A O 1
ATOM 734 N N . ILE A 1 95 ? 17.079 -3.148 -21.593 1.00 90.50 95 ILE A N 1
ATOM 735 C CA . ILE A 1 95 ? 16.756 -2.302 -22.742 1.00 90.50 95 ILE A CA 1
ATOM 736 C C . ILE A 1 95 ? 17.444 -2.895 -23.954 1.00 90.50 95 ILE A C 1
ATOM 738 O O . ILE A 1 95 ? 18.643 -3.165 -23.917 1.00 90.50 95 ILE A O 1
ATOM 742 N N . THR A 1 96 ? 16.664 -3.137 -24.996 1.00 87.50 96 THR A N 1
ATOM 743 C CA . THR A 1 96 ? 17.157 -3.639 -26.272 1.00 87.50 96 THR A CA 1
ATOM 744 C C . THR A 1 96 ? 17.126 -2.481 -27.255 1.00 87.50 96 THR A C 1
ATOM 746 O O . THR A 1 96 ? 16.054 -1.952 -27.534 1.00 87.50 96 THR A O 1
ATOM 749 N N . ASN A 1 97 ? 18.293 -2.108 -27.783 1.00 80.44 97 ASN A N 1
ATOM 750 C CA . ASN A 1 97 ? 18.415 -1.132 -28.875 1.00 80.44 97 ASN A CA 1
ATOM 751 C C . ASN A 1 97 ? 18.012 -1.724 -30.229 1.00 80.44 97 ASN A C 1
ATOM 753 O O . ASN A 1 97 ? 18.216 -1.089 -31.261 1.00 80.44 97 ASN A O 1
ATOM 757 N N . ASP A 1 98 ? 17.483 -2.946 -30.223 1.00 72.69 98 ASP A N 1
ATOM 758 C CA . ASP A 1 98 ? 16.925 -3.589 -31.392 1.00 72.69 98 ASP A CA 1
ATOM 759 C C . ASP A 1 98 ? 15.697 -2.761 -31.780 1.00 72.69 98 ASP A C 1
ATOM 761 O O . ASP A 1 98 ? 14.583 -2.979 -31.296 1.00 72.69 98 ASP A O 1
ATOM 765 N N . SER A 1 99 ? 15.937 -1.744 -32.618 1.00 64.75 99 SER A N 1
ATOM 766 C CA . SER A 1 99 ? 14.944 -1.270 -33.571 1.00 64.75 99 SER A CA 1
ATOM 767 C C . SER A 1 99 ? 14.322 -2.538 -34.119 1.00 64.75 99 SER A C 1
ATOM 769 O O . SER A 1 99 ? 15.059 -3.422 -34.561 1.00 64.75 99 SER A O 1
ATOM 771 N N . PHE A 1 100 ? 13.011 -2.698 -33.897 1.00 61.84 100 PHE A N 1
ATOM 772 C CA . PHE A 1 100 ? 12.281 -3.886 -34.323 1.00 61.84 100 PHE A CA 1
ATOM 773 C C . PHE A 1 100 ? 12.814 -4.232 -35.709 1.00 61.84 100 PHE A C 1
ATOM 775 O O . PHE A 1 100 ? 12.731 -3.347 -36.568 1.00 61.84 100 PHE A O 1
ATOM 782 N N . PRO A 1 101 ? 13.465 -5.405 -35.896 1.00 57.06 101 PRO A N 1
ATOM 783 C CA . PRO A 1 101 ? 13.923 -5.782 -37.219 1.00 57.06 101 PRO A CA 1
ATOM 784 C C . PRO A 1 101 ? 12.684 -5.624 -38.068 1.00 57.06 101 PRO A C 1
ATOM 786 O O . PRO A 1 101 ? 11.624 -6.127 -37.665 1.00 57.06 101 PRO A O 1
ATOM 789 N N . GLY A 1 102 ? 12.798 -4.759 -39.083 1.00 58.59 102 GLY A N 1
ATOM 790 C CA . GLY A 1 102 ? 11.690 -4.406 -39.945 1.00 58.59 102 GLY A CA 1
ATOM 791 C C . GLY A 1 102 ? 10.925 -5.684 -40.202 1.00 58.59 102 GLY A C 1
ATOM 792 O O . GLY A 1 102 ? 11.530 -6.747 -40.353 1.00 58.59 102 GLY A O 1
ATOM 793 N N . SER A 1 103 ? 9.602 -5.613 -40.114 1.00 60.09 103 SER A N 1
ATOM 794 C CA . SER A 1 103 ? 8.795 -6.580 -40.827 1.00 60.09 103 SER A CA 1
ATOM 795 C C . SER A 1 103 ? 9.365 -6.582 -42.237 1.00 60.09 103 SER A C 1
ATOM 797 O O . SER A 1 103 ? 9.101 -5.657 -43.005 1.00 60.09 103 SER A O 1
ATOM 799 N N . ASP A 1 104 ? 10.264 -7.527 -42.500 1.00 56.81 104 ASP A N 1
ATOM 800 C CA . ASP A 1 104 ? 10.679 -7.915 -43.820 1.00 56.81 104 ASP A CA 1
ATOM 801 C C . ASP A 1 104 ? 9.360 -8.439 -44.371 1.00 56.81 104 ASP A C 1
ATOM 803 O O . ASP A 1 104 ? 8.967 -9.586 -44.145 1.00 56.81 104 ASP A O 1
ATOM 807 N N . ASP A 1 105 ? 8.577 -7.504 -44.915 1.00 58.03 105 ASP A N 1
ATOM 808 C CA . ASP A 1 105 ? 7.554 -7.770 -45.894 1.00 58.03 105 ASP A CA 1
ATOM 809 C C . ASP A 1 105 ? 8.316 -8.511 -46.986 1.00 58.03 105 ASP A C 1
ATOM 811 O O . ASP A 1 105 ? 8.846 -7.922 -47.930 1.00 58.03 105 ASP A O 1
ATOM 815 N N . ASP A 1 106 ? 8.416 -9.828 -46.812 1.00 59.12 106 ASP A N 1
ATOM 816 C CA . ASP A 1 106 ? 8.545 -10.790 -47.886 1.00 59.12 106 ASP A CA 1
ATOM 817 C C . ASP A 1 106 ? 7.272 -10.621 -48.725 1.00 59.12 106 ASP A C 1
ATOM 819 O O . ASP A 1 106 ? 6.320 -11.404 -48.662 1.00 59.12 106 ASP A O 1
ATOM 823 N N . GLY A 1 107 ? 7.250 -9.512 -49.469 1.00 59.44 107 GLY A N 1
ATOM 824 C CA . GLY A 1 107 ? 6.345 -9.208 -50.554 1.00 59.44 107 GLY A CA 1
ATOM 825 C C . GLY A 1 107 ? 6.596 -10.216 -51.659 1.00 59.44 107 GLY A C 1
ATOM 826 O O . GLY A 1 107 ? 7.275 -9.937 -52.641 1.00 59.44 107 GLY A O 1
ATOM 827 N N . GLY A 1 108 ? 6.066 -11.419 -51.461 1.00 68.81 108 GLY A N 1
ATOM 828 C CA . GLY A 1 108 ? 5.665 -12.305 -52.536 1.00 68.81 108 GLY A CA 1
ATOM 829 C C . GLY A 1 108 ? 4.216 -11.984 -52.873 1.00 68.81 108 GLY A C 1
ATOM 830 O O . GLY A 1 108 ? 3.307 -12.464 -52.199 1.00 68.81 108 GLY A O 1
ATOM 831 N N . GLY A 1 109 ? 4.010 -11.145 -53.883 1.00 61.66 109 GLY A N 1
ATOM 832 C CA . GLY A 1 109 ? 2.689 -10.778 -54.376 1.00 61.66 109 GLY A CA 1
ATOM 833 C C . GLY A 1 109 ? 2.823 -10.023 -55.686 1.00 61.66 109 GLY A C 1
ATOM 834 O O . GLY A 1 109 ? 2.977 -8.808 -55.672 1.00 61.66 109 GLY A O 1
ATOM 835 N N . ASP A 1 110 ? 2.841 -10.804 -56.760 1.00 62.06 110 ASP A N 1
ATOM 836 C CA . ASP A 1 110 ? 2.928 -10.420 -58.163 1.00 62.06 110 ASP A CA 1
ATOM 837 C C . ASP A 1 110 ? 1.964 -9.291 -58.567 1.00 62.06 110 ASP A C 1
ATOM 839 O O . ASP A 1 110 ? 0.857 -9.186 -58.036 1.00 62.06 110 ASP A O 1
ATOM 843 N N . ASP A 1 111 ? 2.447 -8.489 -59.521 1.00 65.69 111 ASP A N 1
ATOM 844 C CA . ASP A 1 111 ? 1.757 -7.936 -60.691 1.00 65.69 111 ASP A CA 1
ATOM 845 C C . ASP A 1 111 ? 0.241 -7.689 -60.584 1.00 65.69 111 ASP A C 1
ATOM 847 O O . ASP A 1 111 ? -0.549 -8.624 -60.528 1.00 65.69 111 ASP A O 1
ATOM 851 N N . ASP A 1 112 ? -0.166 -6.419 -60.673 1.00 62.31 112 ASP A N 1
ATOM 852 C CA . ASP A 1 112 ? -1.038 -5.971 -61.767 1.00 62.31 112 ASP A CA 1
ATOM 853 C C . ASP A 1 112 ? -1.102 -4.432 -61.816 1.00 62.31 112 ASP A C 1
ATOM 855 O O . ASP A 1 112 ? -1.282 -3.733 -60.817 1.00 62.31 112 ASP A O 1
ATOM 859 N N . GLU A 1 113 ? -0.881 -3.936 -63.027 1.00 68.81 113 GLU A N 1
ATOM 860 C CA . GLU A 1 113 ? -0.850 -2.548 -63.473 1.00 68.81 113 GLU A CA 1
ATOM 861 C C . GLU A 1 113 ? -2.240 -1.892 -63.325 1.00 68.81 113 GLU A C 1
ATOM 863 O O . GLU A 1 113 ? -3.226 -2.441 -63.814 1.00 68.81 113 GLU A O 1
ATOM 868 N N . ASP A 1 114 ? -2.339 -0.715 -62.693 1.00 67.00 114 ASP A N 1
ATOM 869 C CA . ASP A 1 114 ? -3.467 0.202 -62.932 1.00 67.00 114 ASP A CA 1
ATOM 870 C C . ASP A 1 114 ? -3.025 1.669 -62.783 1.00 67.00 114 ASP A C 1
ATOM 872 O O . ASP A 1 114 ? -2.663 2.178 -61.715 1.00 67.00 114 ASP A O 1
ATOM 876 N N . ASP A 1 115 ? -3.002 2.318 -63.933 1.00 64.50 115 ASP A N 1
ATOM 877 C CA . ASP A 1 115 ? -2.526 3.640 -64.288 1.00 64.50 115 ASP A CA 1
ATOM 878 C C . ASP A 1 115 ? -3.622 4.695 -64.061 1.00 64.50 115 ASP A C 1
ATOM 880 O 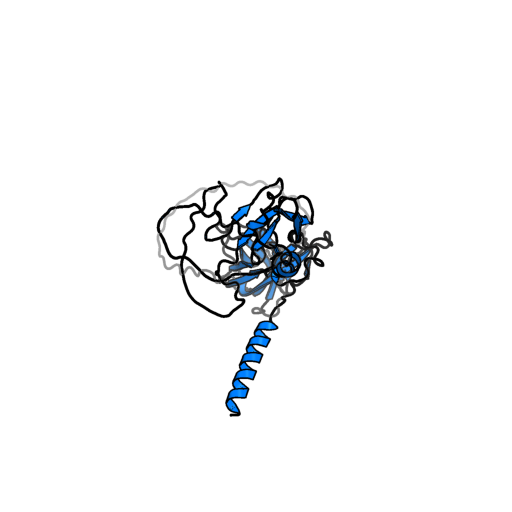O . ASP A 1 115 ? -4.364 5.092 -64.956 1.00 64.50 115 ASP A O 1
ATOM 884 N N . GLY A 1 116 ? -3.709 5.180 -62.819 1.00 66.25 116 GLY A N 1
ATOM 885 C CA . GLY A 1 116 ? -4.593 6.277 -62.415 1.00 66.25 116 GLY A CA 1
ATOM 886 C C . GLY A 1 116 ? -3.873 7.622 -62.285 1.00 66.25 116 GLY A C 1
ATOM 887 O O . GLY A 1 116 ? -3.446 8.002 -61.197 1.00 66.25 116 GLY A O 1
ATOM 888 N N . GLU A 1 117 ? -3.775 8.350 -63.395 1.00 64.31 117 GLU A N 1
ATOM 889 C CA . GLU A 1 117 ? -3.280 9.728 -63.525 1.00 64.31 117 GLU A CA 1
ATOM 890 C C . GLU A 1 117 ? -4.104 10.723 -62.668 1.00 64.31 117 GLU A C 1
ATOM 892 O O . GLU A 1 117 ? -5.316 10.854 -62.847 1.00 64.31 117 GLU A O 1
ATOM 897 N N . TYR A 1 118 ? -3.460 11.446 -61.740 1.00 72.75 118 TYR A N 1
ATOM 898 C CA . TYR A 1 118 ? -4.057 12.583 -61.017 1.00 72.75 118 TYR A CA 1
ATOM 899 C C . TYR A 1 118 ? -3.143 13.820 -61.090 1.00 72.75 118 TYR A C 1
ATOM 901 O O . TYR A 1 118 ? -1.928 13.681 -60.951 1.00 72.75 118 TYR A O 1
ATOM 909 N N . PRO A 1 119 ? -3.708 15.025 -61.308 1.00 66.94 119 PRO A N 1
ATOM 910 C CA . PRO A 1 119 ? -2.945 16.219 -61.654 1.00 66.94 119 PRO A CA 1
ATOM 911 C C . PRO A 1 119 ? -2.260 16.883 -60.454 1.00 66.94 119 PRO A C 1
ATOM 913 O O . PRO A 1 119 ? -2.807 16.977 -59.355 1.00 66.94 119 PRO A O 1
ATOM 916 N N . GLU A 1 120 ? -1.065 17.392 -60.736 1.00 59.16 120 GLU A N 1
ATOM 917 C CA . GLU A 1 120 ? -0.236 18.228 -59.876 1.00 59.16 120 GLU A CA 1
ATOM 918 C C . GLU A 1 120 ? -0.873 19.619 -59.705 1.00 59.16 120 GLU A C 1
ATOM 920 O O . GLU A 1 120 ? -1.092 20.336 -60.682 1.00 59.16 120 GLU A O 1
ATOM 925 N N . GLU A 1 121 ? -1.148 20.031 -58.463 1.00 62.38 121 GLU A N 1
ATOM 926 C CA . GLU A 1 121 ? -1.370 21.443 -58.137 1.00 62.38 121 GLU A CA 1
ATOM 927 C C . GLU A 1 121 ? -0.106 22.022 -57.495 1.00 62.38 121 GLU A C 1
ATOM 929 O O . GLU A 1 121 ? 0.223 21.771 -56.333 1.00 62.38 121 GLU A O 1
ATOM 934 N N . GLU A 1 122 ? 0.602 22.822 -58.290 1.00 59.56 122 GLU A N 1
ATOM 935 C CA . GLU A 1 122 ? 1.660 23.716 -57.844 1.00 59.56 122 GLU A CA 1
ATOM 936 C C . GLU A 1 122 ? 1.070 24.850 -56.991 1.00 59.56 122 GLU A C 1
ATOM 938 O O . GLU A 1 122 ? 0.299 25.680 -57.476 1.00 59.56 122 GLU A O 1
ATOM 943 N N . ILE A 1 123 ? 1.492 24.954 -55.729 1.00 60.75 123 ILE A N 1
ATOM 944 C CA . ILE A 1 123 ? 1.362 26.197 -54.960 1.00 60.75 123 ILE A CA 1
ATOM 945 C C . ILE A 1 123 ? 2.734 26.586 -54.428 1.00 60.75 123 ILE A C 1
ATOM 947 O O . ILE A 1 123 ? 3.195 26.157 -53.371 1.00 60.75 123 ILE A O 1
ATOM 951 N N . SER A 1 124 ? 3.377 27.463 -55.187 1.00 64.12 124 SER A N 1
ATOM 952 C CA . SER A 1 124 ? 4.476 28.303 -54.743 1.00 64.12 124 SER A CA 1
ATOM 953 C C . SER A 1 124 ? 3.955 29.454 -53.882 1.00 64.12 124 SER A C 1
ATOM 955 O O . SER A 1 124 ? 3.098 30.219 -54.329 1.00 64.12 124 SER A O 1
ATOM 957 N N . THR A 1 125 ? 4.538 29.685 -52.704 1.00 56.38 125 THR A N 1
ATOM 958 C CA . THR A 1 125 ? 4.801 31.067 -52.271 1.00 56.38 125 THR A CA 1
ATOM 959 C C . THR A 1 125 ? 5.940 31.160 -51.265 1.00 56.38 125 THR A C 1
ATOM 961 O O . THR A 1 125 ? 5.938 30.553 -50.199 1.00 56.38 125 THR A O 1
ATOM 964 N N . ALA A 1 126 ? 6.920 31.957 -51.679 1.00 57.72 126 ALA A N 1
ATOM 965 C CA . ALA A 1 126 ? 8.149 32.299 -51.001 1.00 57.72 126 ALA A CA 1
ATOM 966 C C . ALA A 1 126 ? 7.921 33.204 -49.781 1.00 57.72 126 ALA A C 1
ATOM 968 O O . ALA A 1 126 ? 7.051 34.075 -49.773 1.00 57.72 126 ALA A O 1
ATOM 969 N N . GLY A 1 127 ? 8.780 33.028 -48.783 1.00 59.22 127 GLY A N 1
ATOM 970 C CA . GLY A 1 127 ? 8.852 33.855 -47.586 1.00 59.22 127 GLY A CA 1
ATOM 971 C C . GLY A 1 127 ? 10.079 33.487 -46.763 1.00 59.22 127 GLY A C 1
ATOM 972 O O . GLY A 1 127 ? 9.952 33.101 -45.605 1.00 59.22 127 GLY A O 1
ATOM 973 N N . GLU A 1 128 ? 11.260 33.546 -47.382 1.00 55.50 128 GLU A N 1
ATOM 974 C CA . GLU A 1 128 ? 12.540 33.389 -46.693 1.00 55.50 128 GLU A CA 1
ATOM 975 C C . GLU A 1 128 ? 12.733 34.541 -45.705 1.00 55.50 128 GLU A C 1
ATOM 977 O O . GLU A 1 128 ? 12.781 35.718 -46.068 1.00 55.50 128 GLU A O 1
ATOM 982 N N . LYS A 1 129 ? 12.850 34.184 -44.429 1.00 62.44 129 LYS A N 1
ATOM 983 C CA . LYS A 1 129 ? 13.405 35.051 -43.401 1.00 62.44 129 LYS A CA 1
ATOM 984 C C . LYS A 1 129 ? 14.543 34.273 -42.758 1.00 62.44 129 LYS A C 1
ATOM 986 O O . LYS A 1 129 ? 14.294 33.334 -42.007 1.00 62.44 129 LYS A O 1
ATOM 991 N N . GLU A 1 130 ? 15.773 34.642 -43.110 1.00 63.16 130 GLU A N 1
ATOM 992 C CA . GLU A 1 130 ? 16.994 34.157 -42.467 1.00 63.16 130 GLU A CA 1
ATOM 993 C C . GLU A 1 130 ? 16.896 34.403 -40.957 1.00 63.16 130 GLU A C 1
ATOM 995 O O . GLU A 1 130 ? 16.890 35.542 -40.485 1.00 63.16 130 GLU A O 1
ATOM 1000 N N . VAL A 1 131 ? 16.778 33.316 -40.198 1.00 63.22 131 VAL A N 1
ATOM 1001 C CA . VAL A 1 131 ? 16.937 33.290 -38.746 1.00 63.22 131 VAL A CA 1
ATOM 1002 C C . VAL A 1 131 ? 18.065 32.309 -38.453 1.00 63.22 131 VAL A C 1
ATOM 1004 O O . VAL A 1 131 ? 18.115 31.221 -39.022 1.00 63.22 131 VAL A O 1
ATOM 1007 N N . GLU A 1 132 ? 18.991 32.755 -37.608 1.00 59.81 132 GLU A N 1
ATOM 1008 C CA . GLU A 1 132 ? 20.253 32.109 -37.253 1.00 59.81 132 GLU A CA 1
ATOM 1009 C C . GLU A 1 132 ? 20.164 30.592 -36.988 1.00 59.81 132 GLU A C 1
ATOM 1011 O O . GLU A 1 132 ? 19.202 30.113 -36.378 1.00 59.81 132 GLU A O 1
ATOM 1016 N N . PRO A 1 133 ? 21.215 29.831 -37.349 1.00 57.12 133 PRO A N 1
ATOM 1017 C CA . PRO A 1 133 ? 21.274 28.390 -37.156 1.00 57.12 133 PRO A CA 1
ATOM 1018 C C . PRO A 1 133 ? 21.497 28.059 -35.674 1.00 57.12 133 PRO A C 1
ATOM 1020 O O . PRO A 1 133 ? 22.628 27.931 -35.206 1.00 57.12 133 PRO A O 1
ATOM 1023 N N . GLN A 1 134 ? 20.412 27.896 -34.915 1.00 53.22 134 GLN A N 1
ATOM 1024 C CA . GLN A 1 134 ? 20.477 27.246 -33.609 1.00 53.22 134 GLN A CA 1
ATOM 1025 C C . GLN A 1 134 ? 20.528 25.731 -33.799 1.00 53.22 134 GLN A C 1
ATOM 1027 O O . GLN A 1 134 ? 19.526 25.057 -34.041 1.00 53.22 134 GLN A O 1
ATOM 1032 N N . THR A 1 135 ? 21.746 25.212 -33.683 1.00 50.44 135 THR A N 1
ATOM 1033 C CA . THR A 1 135 ? 22.138 23.805 -33.660 1.00 50.44 135 THR A CA 1
ATOM 1034 C C . THR A 1 135 ? 21.369 23.039 -32.577 1.00 50.44 135 THR A C 1
ATOM 1036 O O . THR A 1 135 ? 21.827 22.878 -31.450 1.00 50.44 135 THR A O 1
ATOM 1039 N N . SER A 1 136 ? 20.181 22.549 -32.918 1.00 48.47 136 SER A N 1
ATOM 1040 C CA . SER A 1 136 ? 19.444 21.552 -32.142 1.00 48.47 136 SER A CA 1
ATOM 1041 C C . SER A 1 136 ? 19.387 20.270 -32.961 1.00 48.47 136 SER A C 1
ATOM 1043 O O . SER A 1 136 ? 18.394 19.941 -33.601 1.00 48.47 136 SER A O 1
ATOM 1045 N N . ILE A 1 137 ? 20.497 19.527 -32.958 1.00 46.59 137 ILE A N 1
ATOM 1046 C CA . ILE A 1 137 ? 20.488 18.124 -33.384 1.00 46.59 137 ILE A CA 1
ATOM 1047 C C . ILE A 1 137 ? 19.764 17.350 -32.276 1.00 46.59 137 ILE A C 1
ATOM 1049 O O . ILE A 1 137 ? 20.374 16.740 -31.403 1.00 46.59 137 ILE A O 1
ATOM 1053 N N . ALA A 1 138 ? 18.439 17.465 -32.258 1.00 48.44 138 ALA A N 1
ATOM 1054 C CA . ALA A 1 138 ? 17.561 16.594 -31.507 1.00 48.44 138 ALA A CA 1
ATOM 1055 C C . ALA A 1 138 ? 17.385 15.330 -32.349 1.00 48.44 138 ALA A C 1
ATOM 1057 O O . ALA A 1 138 ? 16.422 15.191 -33.100 1.00 48.44 138 ALA A O 1
ATOM 1058 N N . THR A 1 139 ? 18.343 14.407 -32.258 1.00 55.12 139 THR A N 1
ATOM 1059 C CA . THR A 1 139 ? 18.064 13.006 -32.578 1.00 55.12 139 THR A CA 1
ATOM 1060 C C . THR A 1 139 ? 16.982 12.557 -31.606 1.00 55.12 139 THR A C 1
ATOM 1062 O O . THR A 1 139 ? 17.254 12.257 -30.445 1.00 55.12 139 THR A O 1
ATOM 1065 N N . SER A 1 140 ? 15.734 12.647 -32.064 1.00 56.66 140 SER A N 1
ATOM 1066 C CA . SER A 1 140 ? 14.527 12.269 -31.339 1.00 56.66 140 SER A CA 1
ATOM 1067 C C . SER A 1 140 ? 14.476 10.748 -31.224 1.00 56.66 140 SER A C 1
ATOM 1069 O O . SER A 1 140 ? 13.699 10.088 -31.908 1.00 56.66 140 SER A O 1
ATOM 1071 N N . GLU A 1 141 ? 15.346 10.180 -30.393 1.00 79.62 141 GLU A N 1
ATOM 1072 C CA . GLU A 1 141 ? 15.208 8.796 -29.958 1.00 79.62 141 GLU A CA 1
ATOM 1073 C C . GLU A 1 141 ? 13.919 8.700 -29.139 1.00 79.62 141 GLU A C 1
ATOM 1075 O O . GLU A 1 141 ? 13.743 9.408 -28.141 1.00 79.62 141 GLU A O 1
ATOM 1080 N N . GLU A 1 142 ? 12.981 7.866 -29.593 1.00 87.50 142 GLU A N 1
ATOM 1081 C CA . GLU A 1 142 ? 11.742 7.639 -28.861 1.00 87.50 142 GLU A CA 1
ATOM 1082 C C . GLU A 1 142 ? 12.060 7.146 -27.440 1.00 87.50 142 GLU A C 1
ATOM 1084 O O . GLU A 1 142 ? 12.853 6.212 -27.265 1.00 87.50 142 GLU A O 1
ATOM 1089 N N . PRO A 1 143 ? 11.455 7.748 -26.400 1.00 92.38 143 PRO A N 1
ATOM 1090 C CA . PRO A 1 143 ? 11.735 7.362 -25.031 1.00 92.38 143 PRO A CA 1
ATOM 1091 C C . PRO A 1 143 ? 11.259 5.932 -24.795 1.00 92.38 143 PRO A C 1
ATOM 1093 O O . PRO A 1 143 ? 10.127 5.555 -25.116 1.00 92.38 143 PRO A O 1
ATOM 1096 N N . ALA A 1 144 ? 12.115 5.141 -24.164 1.00 92.62 144 ALA A N 1
ATOM 1097 C CA . ALA A 1 144 ? 11.788 3.775 -23.823 1.00 92.62 144 ALA A CA 1
ATOM 1098 C C . ALA A 1 144 ? 10.654 3.765 -22.785 1.00 92.62 144 ALA A C 1
ATOM 1100 O O . ALA A 1 144 ? 10.659 4.561 -21.837 1.00 92.62 144 ALA A O 1
ATOM 1101 N N . SER A 1 145 ? 9.644 2.913 -22.986 1.00 94.75 145 SER A N 1
ATOM 1102 C CA . SER A 1 145 ? 8.403 2.998 -22.211 1.00 94.75 145 SER A CA 1
ATOM 1103 C C . SER A 1 145 ? 7.871 1.653 -21.728 1.00 94.75 145 SER A C 1
ATOM 1105 O O . SER A 1 145 ? 8.062 0.610 -22.349 1.00 94.75 145 SER A O 1
ATOM 1107 N N . LEU A 1 146 ? 7.195 1.681 -20.578 1.00 96.12 146 LEU A N 1
ATOM 1108 C CA . LEU A 1 146 ? 6.495 0.542 -19.988 1.00 96.12 146 LEU A CA 1
ATOM 1109 C C . LEU A 1 146 ? 5.184 0.989 -19.340 1.00 96.12 146 LEU A C 1
ATOM 1111 O O . LEU A 1 146 ? 5.016 2.155 -18.974 1.00 96.12 146 LEU A O 1
ATOM 1115 N N . ASN A 1 147 ? 4.268 0.047 -19.146 1.00 96.81 147 ASN A N 1
ATOM 1116 C CA . ASN A 1 147 ? 3.020 0.284 -18.433 1.00 96.81 147 ASN A CA 1
ATOM 1117 C C . ASN A 1 147 ? 3.122 -0.287 -17.016 1.00 96.81 147 ASN A C 1
ATOM 1119 O O . ASN A 1 147 ? 3.338 -1.482 -16.832 1.00 96.81 147 ASN A O 1
ATOM 1123 N N . LEU A 1 148 ? 2.940 0.545 -15.994 1.00 97.56 148 LEU A N 1
ATOM 1124 C CA . LEU A 1 148 ? 2.936 0.121 -14.595 1.00 97.56 148 LEU A CA 1
ATOM 1125 C C . LEU A 1 148 ? 1.530 0.247 -14.017 1.00 97.56 148 LEU A C 1
ATOM 1127 O O . LEU A 1 148 ? 0.987 1.344 -13.917 1.00 97.56 148 LEU A O 1
ATOM 1131 N N . CYS A 1 149 ? 0.948 -0.86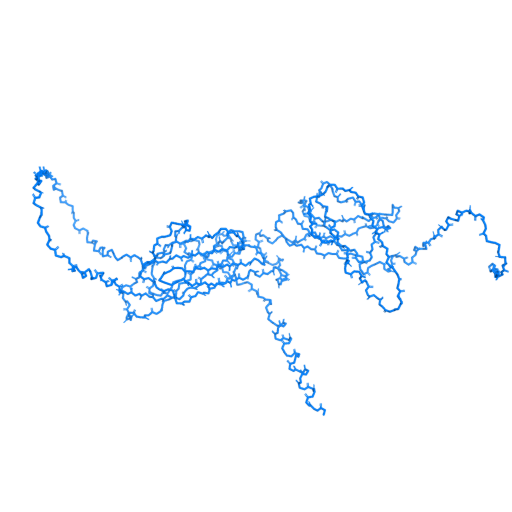7 -13.592 1.00 97.88 149 CYS A N 1
ATOM 1132 C CA . CYS A 1 149 ? -0.385 -0.925 -13.013 1.00 97.88 149 CYS A CA 1
ATOM 1133 C C . CYS A 1 149 ? -0.358 -1.454 -11.579 1.00 97.88 149 CYS A C 1
ATOM 1135 O O . CYS A 1 149 ? 0.427 -2.338 -11.236 1.00 97.88 149 CYS A O 1
ATOM 1137 N N . TYR A 1 150 ? -1.286 -0.988 -10.748 1.00 97.75 150 TYR A N 1
ATOM 1138 C CA . TYR A 1 150 ? -1.594 -1.633 -9.474 1.00 97.75 150 TYR A CA 1
ATOM 1139 C C . TYR A 1 150 ? -3.097 -1.780 -9.253 1.00 97.75 150 TYR A C 1
ATOM 1141 O O . TYR A 1 150 ? -3.914 -1.028 -9.785 1.00 97.75 150 TYR A O 1
ATOM 1149 N N . THR A 1 151 ? -3.474 -2.759 -8.440 1.00 97.06 151 THR A N 1
ATOM 1150 C CA . THR A 1 151 ? -4.850 -3.015 -8.011 1.00 97.06 151 THR A CA 1
ATOM 1151 C C . THR A 1 151 ? -4.863 -3.243 -6.507 1.00 97.06 151 THR A C 1
ATOM 1153 O O . THR A 1 151 ? -4.072 -4.037 -6.003 1.00 97.06 151 THR A O 1
ATOM 1156 N N . ILE A 1 152 ? -5.752 -2.555 -5.791 1.00 95.88 152 ILE A N 1
ATOM 1157 C CA . ILE A 1 152 ? -5.935 -2.713 -4.343 1.00 95.88 152 ILE A CA 1
ATOM 1158 C C . ILE A 1 152 ? -7.218 -3.511 -4.125 1.00 95.88 152 ILE A C 1
ATOM 1160 O O . ILE A 1 152 ? -8.289 -3.073 -4.553 1.00 95.88 152 ILE A O 1
ATOM 1164 N N . ALA A 1 153 ? -7.119 -4.662 -3.457 1.00 89.38 153 ALA A N 1
ATOM 1165 C CA . ALA A 1 153 ? -8.249 -5.563 -3.224 1.00 89.38 153 ALA A CA 1
ATOM 1166 C C . ALA A 1 153 ? -9.047 -5.848 -4.522 1.00 89.38 153 ALA A C 1
ATOM 1168 O O . ALA A 1 153 ? -8.464 -6.258 -5.522 1.00 89.38 153 ALA A O 1
ATOM 1169 N N . GLN A 1 154 ? -10.368 -5.631 -4.511 1.00 83.69 154 GLN A N 1
ATOM 1170 C CA . GLN A 1 154 ? -11.271 -5.826 -5.657 1.00 83.69 154 GLN A CA 1
ATOM 1171 C C . GLN A 1 154 ? -11.520 -4.533 -6.462 1.00 83.69 154 GLN A C 1
ATOM 1173 O O . GLN A 1 154 ? -12.493 -4.440 -7.207 1.00 83.69 154 GLN A O 1
ATOM 1178 N N . GLY A 1 155 ? -10.684 -3.506 -6.283 1.00 90.38 155 GLY A N 1
ATOM 1179 C CA . GLY A 1 155 ? -10.826 -2.237 -6.993 1.00 90.38 155 GLY A CA 1
ATOM 1180 C C . GLY A 1 155 ? -10.468 -2.322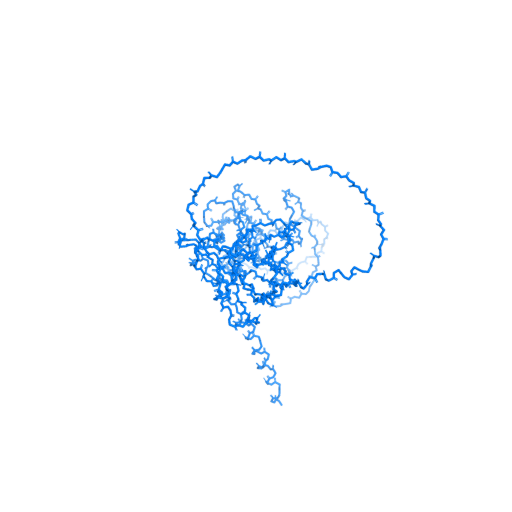 -8.480 1.00 90.38 155 GLY A C 1
ATOM 1181 O O . GLY A 1 155 ? -9.888 -3.298 -8.952 1.00 90.38 155 GLY A O 1
ATOM 1182 N N . LEU A 1 156 ? -10.770 -1.251 -9.218 1.00 94.25 156 LEU A N 1
ATOM 1183 C CA . LEU A 1 156 ? -10.292 -1.090 -10.591 1.00 94.25 156 LEU A CA 1
ATOM 1184 C C . LEU A 1 156 ? -8.769 -0.865 -10.609 1.00 94.25 156 LEU A C 1
ATOM 1186 O O . LEU A 1 156 ? -8.253 -0.142 -9.745 1.00 94.25 156 LEU A O 1
ATOM 1190 N N . PRO A 1 157 ? -8.041 -1.449 -11.579 1.00 96.19 157 PRO A N 1
ATOM 1191 C CA . PRO A 1 157 ? -6.617 -1.201 -11.726 1.00 96.19 157 PRO A CA 1
ATOM 1192 C C . PRO A 1 157 ? -6.356 0.266 -12.072 1.00 96.19 157 PRO A C 1
ATOM 1194 O O . PRO A 1 157 ? -7.094 0.884 -12.840 1.00 96.19 157 PRO A O 1
ATOM 1197 N N . ARG A 1 158 ? -5.280 0.816 -11.514 1.00 96.81 158 ARG A N 1
ATOM 1198 C CA . ARG A 1 158 ? -4.745 2.130 -11.878 1.00 96.81 158 ARG A CA 1
ATOM 1199 C C . ARG A 1 158 ? -3.429 1.926 -12.589 1.00 96.81 158 ARG A C 1
ATOM 1201 O O . ARG A 1 158 ? -2.565 1.240 -12.048 1.00 96.81 158 ARG A O 1
ATOM 1208 N N . CYS A 1 159 ? -3.304 2.505 -13.772 1.00 97.25 159 CYS A N 1
ATOM 1209 C CA . CYS A 1 159 ? -2.176 2.285 -14.655 1.00 97.25 159 CYS A CA 1
ATOM 1210 C C . CYS A 1 159 ? -1.481 3.594 -14.998 1.00 97.25 159 CYS A C 1
ATOM 1212 O O . CYS A 1 159 ? -2.096 4.661 -15.019 1.00 97.25 159 CYS A O 1
ATOM 1214 N N . TYR A 1 160 ? -0.189 3.484 -15.261 1.00 97.06 160 TYR A N 1
ATOM 1215 C CA . TYR A 1 160 ? 0.673 4.596 -15.595 1.00 97.06 160 TYR A CA 1
ATOM 1216 C C . TYR A 1 160 ? 1.547 4.230 -16.787 1.00 97.06 160 TYR A C 1
ATOM 1218 O O . TYR A 1 160 ? 2.121 3.139 -16.799 1.00 97.06 160 TYR A O 1
ATOM 1226 N N . LYS A 1 161 ? 1.690 5.152 -17.743 1.00 96.44 161 LYS A N 1
ATOM 1227 C CA . LYS A 1 161 ? 2.798 5.122 -18.701 1.00 96.44 161 LYS A CA 1
ATOM 1228 C C . LYS A 1 161 ? 4.027 5.592 -17.962 1.00 96.44 161 LYS A C 1
ATOM 1230 O O . LYS A 1 161 ? 3.998 6.676 -17.383 1.00 96.44 161 LYS A O 1
ATOM 1235 N N . VAL A 1 162 ? 5.092 4.816 -17.993 1.00 96.38 162 VAL A N 1
ATOM 1236 C CA . VAL A 1 162 ? 6.412 5.281 -17.585 1.00 96.38 162 VAL A CA 1
ATOM 1237 C C . VAL A 1 162 ? 7.241 5.377 -18.848 1.00 96.38 162 VAL A C 1
ATOM 1239 O O . VAL A 1 162 ? 7.405 4.374 -19.535 1.00 96.38 162 VAL A O 1
ATOM 1242 N N . ALA A 1 163 ? 7.727 6.573 -19.160 1.00 95.75 163 ALA A N 1
ATOM 1243 C CA . ALA A 1 163 ? 8.617 6.821 -20.287 1.00 95.75 163 ALA A CA 1
ATOM 1244 C C . ALA A 1 163 ? 9.918 7.421 -19.756 1.00 95.75 163 ALA A C 1
ATOM 1246 O O . ALA A 1 163 ? 9.870 8.375 -18.982 1.00 95.75 163 ALA A O 1
ATOM 1247 N N . CYS A 1 164 ? 11.059 6.860 -20.138 1.00 94.88 164 CYS A N 1
ATOM 1248 C CA . CYS A 1 164 ? 12.374 7.304 -19.687 1.00 94.88 164 CYS A CA 1
ATOM 1249 C C . CYS A 1 164 ? 13.300 7.504 -20.883 1.00 94.88 164 CYS A C 1
ATOM 1251 O O . CYS A 1 164 ? 13.305 6.693 -21.812 1.00 94.88 164 CYS A O 1
ATOM 1253 N N . ALA A 1 165 ? 14.122 8.550 -20.831 1.00 93.88 165 ALA A N 1
ATOM 1254 C CA . ALA A 1 165 ? 15.224 8.695 -21.765 1.00 93.88 165 ALA A CA 1
ATOM 1255 C C . ALA A 1 165 ? 16.328 7.683 -21.420 1.00 93.88 165 ALA A C 1
ATOM 1257 O O . ALA A 1 165 ? 16.642 7.428 -20.251 1.00 93.88 165 ALA A O 1
ATOM 1258 N N . VAL A 1 166 ? 16.910 7.078 -22.452 1.00 91.88 166 VAL A N 1
ATOM 1259 C CA . VAL A 1 166 ? 18.004 6.117 -22.312 1.00 91.88 166 VAL A CA 1
ATOM 1260 C C . VAL A 1 166 ? 19.299 6.831 -22.651 1.00 91.88 166 VAL A C 1
ATOM 1262 O O . VAL A 1 166 ? 19.402 7.492 -23.677 1.00 91.88 166 VAL A O 1
ATOM 1265 N N . HIS A 1 167 ? 20.300 6.727 -21.781 1.00 89.56 167 HIS A N 1
ATOM 1266 C CA . HIS A 1 167 ? 21.571 7.387 -22.041 1.00 89.56 167 HIS A CA 1
ATOM 1267 C C . HIS A 1 167 ? 22.344 6.643 -23.146 1.00 89.56 167 HIS A C 1
ATOM 1269 O O . HIS A 1 167 ? 22.620 5.449 -23.008 1.00 89.56 167 HIS A O 1
ATOM 1275 N N . SER A 1 168 ? 22.718 7.337 -24.227 1.00 79.62 168 SER A N 1
ATOM 1276 C CA . SER A 1 168 ? 23.347 6.735 -25.416 1.00 79.62 168 SER A CA 1
ATOM 1277 C C . SER A 1 168 ? 24.773 6.214 -25.165 1.00 79.62 168 SER A C 1
ATOM 1279 O O . SER A 1 168 ? 25.287 5.409 -25.934 1.00 79.62 168 SER A O 1
ATOM 1281 N N . SER A 1 169 ? 25.427 6.622 -24.070 1.00 78.12 169 SER A N 1
ATOM 1282 C CA . SER A 1 169 ? 26.817 6.254 -23.743 1.00 78.12 169 SER A CA 1
ATOM 1283 C C . SER A 1 169 ? 26.980 4.885 -23.058 1.00 78.12 169 SER A C 1
ATOM 1285 O O . SER A 1 169 ? 28.012 4.609 -22.434 1.00 78.12 169 SER A O 1
ATOM 1287 N N . ARG A 1 170 ? 25.987 3.992 -23.171 1.00 74.56 170 ARG A N 1
ATOM 1288 C CA . ARG A 1 170 ? 26.067 2.635 -22.608 1.00 74.56 170 ARG A CA 1
ATOM 1289 C C . ARG A 1 170 ? 27.244 1.868 -23.192 1.00 74.56 170 ARG A C 1
ATOM 1291 O O . ARG A 1 170 ? 27.304 1.595 -24.385 1.00 74.56 170 ARG A O 1
ATOM 1298 N N . LYS A 1 171 ? 28.146 1.429 -22.313 1.00 77.06 171 LYS A N 1
ATOM 1299 C CA . LYS A 1 171 ? 29.304 0.610 -22.698 1.00 77.06 171 LYS A CA 1
ATOM 1300 C C . LYS A 1 171 ? 28.915 -0.805 -23.137 1.00 77.06 171 LYS A C 1
ATOM 1302 O O . LYS A 1 171 ? 29.678 -1.429 -23.862 1.00 77.06 171 LYS A O 1
ATOM 1307 N N . HIS A 1 172 ? 27.764 -1.320 -22.686 1.00 79.62 172 HIS A N 1
ATOM 1308 C CA . HIS A 1 172 ? 27.311 -2.678 -22.990 1.00 79.62 172 HIS A CA 1
ATOM 1309 C C . HIS A 1 172 ? 25.823 -2.703 -23.383 1.00 79.62 172 HIS A C 1
ATOM 1311 O O . HIS A 1 172 ? 24.983 -2.266 -22.595 1.00 79.62 172 HIS A O 1
ATOM 1317 N N . PRO A 1 173 ? 25.459 -3.296 -24.537 1.00 72.44 173 PRO A N 1
ATOM 1318 C CA . PRO A 1 173 ? 24.074 -3.346 -25.025 1.00 72.44 173 PRO A CA 1
ATOM 1319 C C . PRO A 1 173 ? 23.150 -4.260 -24.201 1.00 72.44 173 PRO A C 1
ATOM 1321 O O . PRO A 1 173 ? 21.950 -4.292 -24.432 1.00 72.44 173 PRO A O 1
ATOM 1324 N N . ARG A 1 174 ? 23.689 -5.026 -23.242 1.00 78.12 174 ARG A N 1
ATOM 1325 C CA . ARG A 1 174 ? 22.930 -5.960 -22.387 1.00 78.12 174 ARG A CA 1
ATOM 1326 C C . ARG A 1 174 ? 22.986 -5.607 -20.903 1.00 78.12 174 ARG A C 1
ATOM 1328 O O . ARG A 1 174 ? 22.795 -6.476 -20.056 1.00 78.12 174 ARG A O 1
ATOM 1335 N N . GLN A 1 175 ? 23.293 -4.355 -20.580 1.00 84.62 175 GLN A N 1
ATOM 1336 C CA . GLN A 1 175 ? 23.329 -3.915 -19.194 1.00 84.62 175 GLN A CA 1
ATOM 1337 C C . GLN A 1 175 ? 21.914 -3.912 -18.603 1.00 84.62 175 GLN A C 1
ATOM 1339 O O . GLN A 1 175 ? 20.981 -3.338 -19.171 1.00 84.62 175 GLN A O 1
ATOM 1344 N N . THR A 1 176 ? 21.762 -4.597 -17.473 1.00 90.44 176 THR A N 1
ATOM 1345 C CA . THR A 1 176 ? 20.554 -4.549 -16.654 1.00 90.44 176 THR A CA 1
ATOM 1346 C C . THR A 1 176 ? 20.507 -3.220 -15.921 1.00 90.44 176 THR A C 1
ATOM 1348 O O . THR A 1 176 ? 21.460 -2.851 -15.233 1.00 90.44 176 THR A O 1
ATOM 1351 N N . GLU A 1 177 ? 19.389 -2.525 -16.048 1.00 92.94 177 GLU A N 1
ATOM 1352 C CA . GLU A 1 177 ? 19.117 -1.275 -15.352 1.00 92.94 177 GLU A CA 1
ATOM 1353 C C . GLU A 1 177 ? 18.071 -1.510 -14.273 1.00 92.94 177 GLU A C 1
ATOM 1355 O O . GLU A 1 177 ? 17.253 -2.427 -14.374 1.00 92.94 177 GLU A O 1
ATOM 1360 N N . TRP A 1 178 ? 18.062 -0.670 -13.245 1.00 93.12 178 TRP A N 1
ATOM 1361 C CA . TRP A 1 178 ? 17.021 -0.723 -12.230 1.00 93.12 178 TRP A CA 1
ATOM 1362 C C . TRP A 1 178 ? 16.277 0.604 -12.170 1.00 93.12 178 TRP A C 1
ATOM 1364 O O . TRP A 1 178 ? 16.839 1.686 -12.325 1.00 93.12 178 TRP A O 1
ATOM 1374 N N . PHE A 1 179 ? 14.976 0.498 -11.947 1.00 93.25 179 PHE A N 1
ATOM 1375 C CA . PHE A 1 179 ? 14.049 1.612 -11.907 1.00 93.25 179 PHE A CA 1
ATOM 1376 C C . PHE A 1 179 ? 13.223 1.499 -10.630 1.00 93.25 179 PHE A C 1
ATOM 1378 O O . PHE A 1 179 ? 12.525 0.513 -10.412 1.00 93.25 179 PHE A O 1
ATOM 1385 N N . GLY A 1 180 ? 13.314 2.493 -9.759 1.00 95.81 180 GLY A N 1
ATOM 1386 C CA . GLY A 1 180 ? 12.492 2.620 -8.566 1.00 95.81 180 GLY A CA 1
ATOM 1387 C C . GLY A 1 180 ? 11.468 3.730 -8.743 1.00 95.81 180 GLY A C 1
ATOM 1388 O O . GLY A 1 180 ? 11.818 4.831 -9.158 1.00 95.81 180 GLY A O 1
ATOM 1389 N N . VAL A 1 181 ? 10.217 3.477 -8.375 1.00 97.12 181 VAL A N 1
ATOM 1390 C CA . VAL A 1 181 ? 9.184 4.511 -8.321 1.00 97.12 181 VAL A CA 1
ATOM 1391 C C . VAL A 1 181 ? 8.348 4.408 -7.061 1.00 97.12 181 VAL A C 1
ATOM 1393 O O . VAL A 1 181 ? 8.016 3.320 -6.584 1.00 97.12 181 VAL A O 1
ATOM 1396 N N . LEU A 1 182 ? 7.999 5.570 -6.521 1.00 97.19 182 LEU A N 1
ATOM 1397 C CA . LEU A 1 182 ? 7.127 5.691 -5.368 1.00 97.19 182 LEU A CA 1
ATOM 1398 C C . LEU A 1 182 ? 5.703 6.046 -5.799 1.00 97.19 182 LEU A C 1
ATOM 1400 O O . LEU A 1 182 ? 5.432 7.146 -6.279 1.00 97.19 182 LEU A O 1
ATOM 1404 N N . LEU A 1 183 ? 4.774 5.119 -5.590 1.00 96.69 183 LEU A N 1
ATOM 1405 C CA . LEU A 1 183 ? 3.361 5.295 -5.902 1.00 96.69 183 LEU A CA 1
ATOM 1406 C C . LEU A 1 183 ? 2.567 5.640 -4.641 1.00 96.69 183 LEU A C 1
ATOM 1408 O O . LEU A 1 183 ? 2.799 5.084 -3.567 1.00 96.69 183 LEU A O 1
ATOM 1412 N N . LYS A 1 184 ? 1.563 6.509 -4.798 1.00 94.69 184 LYS A N 1
ATOM 1413 C CA . LYS A 1 184 ? 0.622 6.902 -3.738 1.00 94.69 184 LYS A CA 1
ATOM 1414 C C . LYS A 1 184 ? -0.787 6.372 -4.001 1.00 94.69 184 LYS A C 1
ATOM 1416 O O . LYS A 1 184 ? -1.666 7.113 -4.460 1.00 94.69 184 LYS A O 1
ATOM 1421 N N . PRO A 1 185 ? -1.020 5.076 -3.765 1.00 92.75 185 PRO A N 1
ATOM 1422 C CA . PRO A 1 185 ? -2.338 4.493 -3.926 1.00 92.75 185 PRO A CA 1
ATOM 1423 C C . PRO A 1 185 ? -3.362 5.145 -2.990 1.00 92.75 185 PRO A C 1
ATOM 1425 O O . PRO A 1 185 ? -3.238 5.097 -1.769 1.00 92.75 185 PRO A O 1
ATOM 1428 N N . LYS A 1 186 ? -4.434 5.711 -3.559 1.00 91.44 186 LYS A N 1
ATOM 1429 C CA . LYS A 1 186 ? -5.603 6.108 -2.759 1.00 91.44 186 LYS A CA 1
ATOM 1430 C C . LYS A 1 186 ? -6.334 4.848 -2.297 1.00 91.44 186 LYS A C 1
ATOM 1432 O O . LYS A 1 186 ? -6.608 3.978 -3.119 1.00 91.44 186 LYS A O 1
ATOM 1437 N N . GLY A 1 187 ? -6.705 4.794 -1.020 1.00 87.56 187 GLY A N 1
ATOM 1438 C CA . GLY A 1 187 ? -7.444 3.662 -0.450 1.00 87.56 187 GLY A CA 1
ATOM 1439 C C . GLY A 1 187 ? -6.564 2.485 -0.033 1.00 87.56 187 GLY A C 1
ATOM 1440 O O . GLY A 1 187 ? -7.077 1.389 0.169 1.00 87.56 187 GLY A O 1
ATOM 1441 N N . LEU A 1 188 ? -5.252 2.692 0.098 1.00 89.94 188 LEU A N 1
ATOM 1442 C CA . LEU A 1 188 ? -4.367 1.695 0.680 1.00 89.94 188 LEU A CA 1
ATOM 1443 C C . LEU A 1 188 ? -4.649 1.578 2.184 1.00 89.94 188 LEU A C 1
ATOM 1445 O O . LEU A 1 188 ? -4.380 2.504 2.944 1.00 89.94 188 LEU A O 1
ATOM 1449 N N . THR A 1 189 ? -5.212 0.450 2.613 1.00 86.94 189 THR A N 1
ATOM 1450 C CA . THR A 1 189 ? -5.567 0.208 4.019 1.00 86.94 189 THR A CA 1
ATOM 1451 C C . THR A 1 189 ? -4.772 -0.950 4.601 1.00 86.94 189 THR A C 1
ATOM 1453 O O . THR A 1 189 ? -4.408 -1.891 3.895 1.00 86.94 189 THR A O 1
ATOM 1456 N N . ALA A 1 190 ? -4.542 -0.917 5.912 1.00 85.31 190 ALA A N 1
ATOM 1457 C CA . ALA A 1 190 ? -3.902 -2.000 6.650 1.00 85.31 190 ALA A CA 1
ATOM 1458 C C . ALA A 1 190 ? -4.573 -3.360 6.368 1.00 85.31 190 ALA A C 1
ATOM 1460 O O . ALA A 1 190 ? -5.798 -3.469 6.427 1.00 85.31 190 ALA A O 1
ATOM 1461 N N . GLY A 1 191 ? -3.781 -4.386 6.050 1.00 86.25 191 GLY A N 1
ATOM 1462 C CA . GLY A 1 191 ? -4.258 -5.727 5.694 1.00 86.25 191 GLY A CA 1
ATOM 1463 C C . GLY A 1 191 ? -4.768 -5.892 4.257 1.00 86.25 191 GLY A C 1
ATOM 1464 O O . GLY A 1 191 ? -5.103 -7.010 3.871 1.00 86.25 191 GLY A O 1
ATOM 1465 N N . SER A 1 192 ? -4.839 -4.826 3.451 1.00 90.50 192 SER A N 1
ATOM 1466 C CA . SER A 1 192 ? -5.210 -4.961 2.036 1.00 90.50 192 SER A CA 1
ATOM 1467 C C . SER A 1 192 ? -4.102 -5.646 1.230 1.00 90.50 192 SER A C 1
ATOM 1469 O O . SER A 1 192 ? -2.917 -5.503 1.527 1.00 90.50 192 SER A O 1
ATOM 1471 N N . ILE A 1 193 ? -4.490 -6.397 0.198 1.00 94.06 193 ILE A N 1
ATOM 1472 C CA . ILE A 1 193 ? -3.559 -7.000 -0.760 1.00 94.06 193 ILE A CA 1
ATOM 1473 C C . ILE A 1 193 ? -3.482 -6.080 -1.974 1.00 94.06 193 ILE A C 1
ATOM 1475 O O . ILE A 1 193 ? -4.512 -5.706 -2.546 1.00 94.06 193 ILE A O 1
ATOM 1479 N N . VAL A 1 194 ? -2.263 -5.727 -2.366 1.00 96.88 194 VAL A N 1
ATOM 1480 C CA . VAL A 1 194 ? -1.976 -4.942 -3.561 1.00 96.88 194 VAL A CA 1
ATOM 1481 C C . VAL A 1 194 ? -1.312 -5.838 -4.587 1.00 96.88 194 VAL A C 1
ATOM 1483 O O . VAL A 1 194 ? -0.267 -6.432 -4.325 1.00 96.88 194 VAL A O 1
ATOM 1486 N N . ARG A 1 195 ? -1.907 -5.919 -5.773 1.00 97.81 195 ARG A N 1
ATOM 1487 C CA . ARG A 1 195 ? -1.305 -6.576 -6.931 1.00 97.81 195 ARG A CA 1
ATOM 1488 C C . ARG A 1 195 ? -0.662 -5.517 -7.808 1.00 97.81 195 ARG A C 1
ATOM 1490 O O . ARG A 1 195 ? -1.352 -4.594 -8.233 1.00 97.81 195 ARG A O 1
ATOM 1497 N N . VAL A 1 196 ? 0.630 -5.650 -8.069 1.00 97.88 196 VAL A N 1
ATOM 1498 C CA . VAL A 1 196 ? 1.404 -4.748 -8.925 1.00 97.88 196 VAL A CA 1
ATOM 1499 C C . VAL A 1 196 ? 1.806 -5.508 -10.172 1.00 97.88 196 VAL A C 1
ATOM 1501 O O . VAL A 1 196 ? 2.298 -6.631 -10.090 1.00 97.88 196 VAL A O 1
ATOM 1504 N N . THR A 1 197 ? 1.590 -4.898 -11.323 1.00 97.62 197 THR A N 1
ATOM 1505 C CA . THR A 1 197 ? 1.862 -5.492 -12.621 1.00 97.62 197 THR A CA 1
ATOM 1506 C C . THR A 1 197 ? 2.626 -4.488 -13.460 1.00 97.62 197 THR A C 1
ATOM 1508 O O . THR A 1 197 ? 2.175 -3.357 -13.612 1.00 97.62 197 THR A O 1
ATOM 1511 N N . ALA A 1 198 ? 3.753 -4.904 -14.017 1.00 97.00 198 ALA A N 1
ATOM 1512 C CA . ALA A 1 198 ? 4.449 -4.154 -15.048 1.00 97.00 198 ALA A CA 1
ATOM 1513 C C . ALA A 1 198 ? 4.278 -4.884 -16.377 1.00 97.00 198 ALA A C 1
ATOM 1515 O O . ALA A 1 198 ? 4.482 -6.100 -16.454 1.00 97.00 198 ALA A O 1
ATOM 1516 N N . ASP A 1 199 ? 3.855 -4.140 -17.389 1.00 93.50 199 ASP A N 1
ATOM 1517 C CA . ASP A 1 199 ? 3.612 -4.624 -18.735 1.00 93.50 199 ASP A CA 1
ATOM 1518 C C . ASP A 1 199 ? 4.541 -3.925 -19.726 1.00 93.50 199 ASP A C 1
ATOM 1520 O O . ASP A 1 199 ? 4.829 -2.730 -19.630 1.00 93.50 199 ASP A O 1
ATOM 1524 N N . SER A 1 200 ? 5.075 -4.729 -20.626 1.00 89.69 200 SER A N 1
ATOM 1525 C CA . SER A 1 200 ? 6.246 -4.466 -21.457 1.00 89.69 200 SER A CA 1
ATOM 1526 C C . SER A 1 200 ? 6.172 -5.487 -22.607 1.00 89.69 200 SER A C 1
ATOM 1528 O O . SER A 1 200 ? 5.077 -5.822 -23.046 1.00 89.69 200 SER A O 1
ATOM 1530 N N . ILE A 1 201 ? 7.282 -6.071 -23.060 1.00 86.50 201 ILE A N 1
ATOM 1531 C CA . ILE A 1 201 ? 7.255 -7.253 -23.940 1.00 86.50 201 ILE A CA 1
ATOM 1532 C C . ILE A 1 201 ? 6.680 -8.471 -23.194 1.00 86.50 201 ILE A C 1
ATOM 1534 O O . ILE A 1 201 ? 6.090 -9.374 -23.785 1.00 86.50 201 ILE A O 1
ATOM 1538 N N . ARG A 1 202 ? 6.873 -8.525 -21.869 1.00 89.12 202 ARG A N 1
ATOM 1539 C CA . ARG A 1 202 ? 6.312 -9.559 -20.995 1.00 89.12 202 ARG A CA 1
ATOM 1540 C C . ARG A 1 202 ? 5.676 -8.923 -19.773 1.00 89.12 202 ARG A C 1
ATOM 1542 O O . ARG A 1 202 ? 6.257 -8.038 -19.149 1.00 89.12 202 ARG A O 1
ATOM 1549 N N . LYS A 1 203 ? 4.521 -9.461 -19.396 1.00 95.19 203 LYS A N 1
ATOM 1550 C CA . LYS A 1 203 ? 3.792 -9.066 -18.199 1.00 95.19 203 LYS A CA 1
ATOM 1551 C C . LYS A 1 203 ? 4.384 -9.740 -16.966 1.00 95.19 203 LYS A C 1
ATOM 1553 O O . LYS A 1 203 ? 4.340 -10.965 -16.845 1.00 95.19 203 LYS A O 1
ATOM 1558 N N . VAL A 1 204 ? 4.885 -8.945 -16.026 1.00 96.94 204 VAL A N 1
ATOM 1559 C CA . VAL A 1 204 ? 5.411 -9.423 -14.739 1.00 96.94 204 VAL A CA 1
ATOM 1560 C C . VAL A 1 204 ? 4.508 -8.914 -13.621 1.00 96.94 204 VAL A C 1
ATOM 1562 O O . VAL A 1 204 ? 4.081 -7.762 -13.629 1.00 96.94 204 VAL A O 1
ATOM 1565 N N . THR A 1 205 ? 4.156 -9.778 -12.669 1.00 97.69 205 THR A N 1
ATOM 1566 C CA . THR A 1 205 ? 3.233 -9.440 -11.576 1.00 97.69 205 THR A CA 1
ATOM 1567 C C . THR A 1 205 ? 3.808 -9.858 -10.234 1.00 97.69 205 THR A C 1
ATOM 1569 O O . THR A 1 205 ? 4.374 -10.939 -10.106 1.00 97.69 205 THR A O 1
ATOM 1572 N N . THR A 1 206 ? 3.608 -9.017 -9.226 1.00 97.62 206 THR A N 1
ATOM 1573 C CA . THR A 1 206 ? 3.894 -9.317 -7.824 1.00 97.62 206 THR A CA 1
ATOM 1574 C C . THR A 1 206 ? 2.720 -8.897 -6.946 1.00 97.62 206 THR A C 1
ATOM 1576 O O . THR A 1 206 ? 1.881 -8.079 -7.337 1.00 97.62 206 THR A O 1
ATOM 1579 N N . THR A 1 207 ? 2.630 -9.472 -5.755 1.00 97.25 207 THR A N 1
ATOM 1580 C CA . THR A 1 207 ? 1.607 -9.136 -4.765 1.00 97.25 207 THR A CA 1
ATOM 1581 C C . THR A 1 207 ? 2.269 -8.788 -3.450 1.00 97.25 207 THR A C 1
ATOM 1583 O O . THR A 1 207 ? 3.101 -9.549 -2.961 1.00 97.25 207 THR A O 1
ATOM 1586 N N . VAL A 1 208 ? 1.851 -7.682 -2.847 1.00 95.94 208 VAL A N 1
ATOM 1587 C CA . VAL A 1 208 ? 2.299 -7.257 -1.522 1.00 95.94 208 VAL A CA 1
ATOM 1588 C C . VAL A 1 208 ? 1.090 -7.084 -0.613 1.00 95.94 208 VAL A C 1
ATOM 1590 O O . VAL A 1 208 ? 0.045 -6.588 -1.032 1.00 95.94 208 VAL A O 1
ATOM 1593 N N . THR A 1 209 ? 1.213 -7.520 0.636 1.00 93.88 209 THR A N 1
ATOM 1594 C CA . THR A 1 209 ? 0.171 -7.318 1.649 1.00 93.88 209 THR A CA 1
ATOM 1595 C C . THR A 1 209 ? 0.551 -6.122 2.505 1.00 93.88 209 THR A C 1
ATOM 1597 O O . THR A 1 209 ? 1.660 -6.070 3.033 1.00 93.88 209 THR A O 1
ATOM 1600 N N . VAL A 1 210 ? -0.362 -5.163 2.657 1.00 91.69 210 VAL A N 1
ATOM 1601 C CA . VAL A 1 210 ? -0.172 -4.023 3.556 1.00 91.69 210 VAL A CA 1
ATOM 1602 C C . VAL A 1 210 ? -0.126 -4.546 4.990 1.00 91.69 210 VAL A C 1
ATOM 1604 O O . VAL A 1 210 ? -1.105 -5.155 5.432 1.00 91.69 210 VAL A O 1
ATOM 1607 N N . PRO A 1 211 ? 0.953 -4.297 5.751 1.00 87.75 211 PRO A N 1
ATOM 1608 C CA . PRO A 1 211 ? 1.039 -4.740 7.135 1.00 87.75 211 PRO A CA 1
ATOM 1609 C C . PRO A 1 211 ? -0.149 -4.244 7.964 1.00 87.75 211 PRO A C 1
ATOM 1611 O O . PRO A 1 211 ? -0.568 -3.086 7.878 1.00 87.75 211 PRO A O 1
ATOM 1614 N N . THR A 1 212 ? -0.732 -5.131 8.767 1.00 80.75 212 THR A N 1
ATOM 1615 C CA . THR A 1 212 ? -1.813 -4.757 9.682 1.00 80.75 212 THR A CA 1
ATOM 1616 C C . THR A 1 212 ? -1.257 -3.944 10.846 1.00 80.75 212 THR A C 1
ATOM 1618 O O . THR A 1 212 ? -0.367 -4.417 11.534 1.00 80.75 212 THR A O 1
ATOM 1621 N N . ILE A 1 213 ? -1.845 -2.787 11.165 1.00 64.50 213 ILE A N 1
ATOM 1622 C CA . ILE A 1 213 ? -1.430 -1.916 12.293 1.00 64.50 213 ILE A CA 1
ATOM 1623 C C . ILE A 1 213 ? -1.444 -2.649 13.657 1.00 64.50 213 ILE A C 1
ATOM 1625 O O . ILE A 1 213 ? -0.864 -2.190 14.637 1.00 64.50 213 ILE A O 1
ATOM 1629 N N . ALA A 1 214 ? -2.103 -3.808 13.761 1.00 55.88 214 ALA A N 1
ATOM 1630 C CA . ALA A 1 214 ? -2.033 -4.663 14.945 1.00 55.88 214 ALA A CA 1
ATOM 1631 C C . ALA A 1 214 ? -0.606 -5.159 15.258 1.00 55.88 214 ALA A C 1
ATOM 1633 O O . ALA A 1 214 ? -0.321 -5.425 16.422 1.00 55.88 214 ALA A O 1
ATOM 1634 N N . THR A 1 215 ? 0.283 -5.241 14.262 1.00 51.97 215 THR A N 1
ATOM 1635 C CA . THR A 1 215 ? 1.680 -5.669 14.445 1.00 51.97 215 THR A CA 1
ATOM 1636 C C . THR A 1 215 ? 2.640 -4.512 14.723 1.00 51.97 215 THR A C 1
ATOM 1638 O O . THR A 1 215 ? 3.753 -4.745 15.186 1.00 51.97 215 THR A O 1
ATOM 1641 N N . THR A 1 216 ? 2.219 -3.263 14.509 1.00 52.41 216 THR A N 1
ATOM 1642 C CA . THR A 1 216 ? 3.010 -2.070 14.830 1.00 52.41 216 THR A CA 1
ATOM 1643 C C . THR A 1 216 ? 2.487 -1.472 16.132 1.00 52.41 216 THR A C 1
ATOM 1645 O O . THR A 1 216 ? 1.448 -0.810 16.154 1.00 52.41 216 THR A O 1
ATOM 1648 N N . THR A 1 217 ? 3.178 -1.731 17.236 1.00 53.81 217 THR A N 1
ATOM 1649 C CA . THR A 1 217 ? 2.805 -1.284 18.588 1.00 53.81 217 THR A CA 1
ATOM 1650 C C . THR A 1 217 ? 2.751 0.239 18.772 1.00 53.81 217 THR A C 1
ATOM 1652 O O . THR A 1 217 ? 2.142 0.683 19.737 1.00 53.81 217 THR A O 1
ATOM 1655 N N . ASP A 1 218 ? 3.267 1.040 17.830 1.00 57.75 218 ASP A N 1
ATOM 1656 C CA . ASP A 1 218 ? 3.462 2.488 18.004 1.00 57.75 218 ASP A CA 1
ATOM 1657 C C . ASP A 1 218 ? 2.694 3.357 16.993 1.00 57.75 218 ASP A C 1
ATOM 1659 O O . ASP A 1 218 ? 3.274 4.046 16.144 1.00 57.75 218 ASP A O 1
ATOM 1663 N N . CYS A 1 219 ? 1.366 3.399 17.115 1.00 64.25 219 CYS A N 1
ATOM 1664 C CA . CYS A 1 219 ? 0.621 4.541 16.564 1.00 64.25 219 CYS A CA 1
ATOM 1665 C C . CYS A 1 219 ? 0.874 5.837 17.345 1.00 64.25 219 CYS A C 1
ATOM 1667 O O . CYS A 1 219 ? 0.754 6.920 16.788 1.00 64.25 219 CYS A O 1
ATOM 1669 N N . THR A 1 220 ? 1.310 5.732 18.599 1.00 60.78 220 THR A N 1
ATOM 1670 C CA . THR A 1 220 ? 1.667 6.867 19.457 1.00 60.78 220 THR A CA 1
ATOM 1671 C C . THR A 1 220 ? 2.897 7.635 18.973 1.00 60.78 220 THR A C 1
ATOM 1673 O O . THR A 1 220 ? 2.982 8.839 19.199 1.00 60.78 220 THR A O 1
ATOM 1676 N N . GLU A 1 221 ? 3.838 6.984 18.279 1.00 62.84 221 GLU A N 1
ATOM 1677 C CA . GLU A 1 221 ? 5.034 7.658 17.744 1.00 62.84 221 GLU A CA 1
ATOM 1678 C C . GLU A 1 221 ? 4.896 8.082 16.279 1.00 62.84 221 GLU A C 1
ATOM 1680 O O . GLU A 1 221 ? 5.579 9.000 15.811 1.00 62.84 221 GLU A O 1
ATOM 1685 N N . SER A 1 222 ? 4.047 7.398 15.515 1.00 57.50 222 SER A N 1
ATOM 1686 C CA . SER A 1 222 ? 3.889 7.675 14.095 1.00 57.50 222 SER A CA 1
ATOM 1687 C C . SER A 1 222 ? 2.795 8.719 13.899 1.00 57.50 222 SER A C 1
ATOM 1689 O O . SER A 1 222 ? 1.617 8.451 14.095 1.00 57.50 222 SER A O 1
ATOM 1691 N N . LYS A 1 223 ? 3.179 9.929 13.466 1.00 73.31 223 LYS A N 1
ATOM 1692 C CA . LYS A 1 223 ? 2.258 10.965 12.964 1.00 73.31 223 LYS A CA 1
ATOM 1693 C C . LYS A 1 223 ? 1.617 10.528 11.632 1.00 73.31 223 LYS A C 1
ATOM 1695 O O . LYS A 1 223 ? 1.752 11.191 10.605 1.00 73.31 223 LYS A O 1
ATOM 1700 N N . LEU A 1 224 ? 1.023 9.343 11.602 1.00 78.44 224 LEU A N 1
ATOM 1701 C CA . LEU A 1 224 ? 0.335 8.807 10.444 1.00 78.44 224 LEU A CA 1
ATOM 1702 C C . LEU A 1 224 ? -1.009 9.522 10.339 1.00 78.44 224 LEU A C 1
ATOM 1704 O O . LEU A 1 224 ? -1.773 9.525 11.303 1.00 78.44 224 LEU A O 1
ATOM 1708 N N . LYS A 1 225 ? -1.312 10.104 9.176 1.00 71.62 225 LYS A N 1
ATOM 1709 C CA . LYS A 1 225 ? -2.539 10.896 8.974 1.00 71.62 225 LYS A CA 1
ATOM 1710 C C . LYS A 1 225 ? -3.822 10.124 9.317 1.00 71.62 225 LYS A C 1
ATOM 1712 O O . LYS A 1 225 ? -4.789 10.723 9.780 1.00 71.62 225 LYS A O 1
ATOM 1717 N N . ASP A 1 226 ? -3.779 8.804 9.146 1.00 71.12 226 ASP A N 1
ATOM 1718 C CA . ASP A 1 226 ? -4.915 7.906 9.339 1.00 71.12 226 ASP A CA 1
ATOM 1719 C C . ASP A 1 226 ? -4.770 6.969 10.550 1.00 71.12 226 ASP A C 1
ATOM 1721 O O . ASP A 1 226 ? -5.646 6.127 10.763 1.00 71.12 226 ASP A O 1
ATOM 1725 N N . CYS A 1 227 ? -3.712 7.097 11.373 1.00 74.94 227 CYS A N 1
ATOM 1726 C CA . CYS A 1 227 ? -3.725 6.393 12.657 1.00 74.94 227 CYS A CA 1
ATOM 1727 C C . CYS A 1 227 ? -4.472 7.219 13.700 1.00 74.94 227 CYS A C 1
ATOM 1729 O O . CYS A 1 227 ? -3.904 8.036 14.418 1.00 74.94 227 CYS A O 1
ATOM 1731 N N . VAL A 1 228 ? -5.781 6.994 13.769 1.00 76.06 228 VAL A N 1
ATOM 1732 C CA . VAL A 1 228 ? -6.575 7.412 14.919 1.00 76.06 228 VAL A CA 1
ATOM 1733 C C . VAL A 1 228 ? -6.508 6.290 15.942 1.00 76.06 228 VAL A C 1
ATOM 1735 O O . VAL A 1 228 ? -6.893 5.154 15.639 1.00 76.06 228 VAL A O 1
ATOM 1738 N N . ASP A 1 229 ? -6.027 6.606 17.145 1.00 79.81 229 ASP A N 1
ATOM 1739 C CA . ASP A 1 229 ? -6.069 5.661 18.253 1.00 79.81 229 ASP A CA 1
ATOM 1740 C C . ASP A 1 229 ? -7.502 5.151 18.421 1.00 79.81 229 ASP A C 1
ATOM 1742 O O . ASP A 1 229 ? -8.455 5.945 18.406 1.00 79.81 229 ASP A O 1
ATOM 1746 N N . PRO A 1 230 ? -7.693 3.828 18.534 1.00 82.62 230 PRO A N 1
ATOM 1747 C CA . PRO A 1 230 ? -9.026 3.291 18.682 1.00 82.62 230 PRO A CA 1
ATOM 1748 C C . PRO A 1 230 ? -9.657 3.859 19.964 1.00 82.62 230 PRO A C 1
ATOM 1750 O O . PRO A 1 230 ? -8.944 4.089 20.946 1.00 82.62 230 PRO A O 1
ATOM 1753 N N . PRO A 1 231 ? -10.982 4.085 19.980 1.00 87.94 231 PRO A N 1
ATOM 1754 C CA . PRO A 1 231 ? -11.657 4.653 21.138 1.00 87.94 231 PRO A CA 1
ATOM 1755 C C . PRO A 1 231 ? -11.349 3.818 22.378 1.00 87.94 231 PRO A C 1
ATOM 1757 O O . PRO A 1 231 ? -11.503 2.588 22.381 1.00 87.94 231 PRO A O 1
ATOM 1760 N N . LYS A 1 232 ? -10.902 4.486 23.440 1.00 90.62 232 LYS A N 1
ATOM 1761 C CA . LYS A 1 232 ? -10.639 3.821 24.707 1.00 90.62 232 LYS A CA 1
ATOM 1762 C C . LYS A 1 232 ? -11.954 3.712 25.463 1.00 90.62 232 LYS A C 1
ATOM 1764 O O . LYS A 1 232 ? -12.586 4.709 25.793 1.00 90.62 232 LYS A O 1
ATOM 1769 N N . LEU A 1 233 ? -12.381 2.478 25.699 1.00 90.81 233 LEU A N 1
ATOM 1770 C CA . LEU A 1 233 ? -13.598 2.194 26.447 1.00 90.81 233 LEU A CA 1
ATOM 1771 C C . LEU A 1 233 ? -13.276 2.040 27.932 1.00 90.81 233 LEU A C 1
ATOM 1773 O O . LEU A 1 233 ? -12.352 1.306 28.293 1.00 90.81 233 LEU A O 1
ATOM 1777 N N . SER A 1 234 ? -14.078 2.671 28.779 1.00 91.81 234 SER A N 1
ATOM 1778 C CA . SER A 1 234 ? -14.128 2.430 30.218 1.00 91.81 234 SER A CA 1
ATOM 1779 C C . SER A 1 234 ? -15.563 2.127 30.651 1.00 91.81 234 SER A C 1
ATOM 1781 O O . SER A 1 234 ? -16.527 2.425 29.948 1.00 91.81 234 SER A O 1
ATOM 1783 N N . THR A 1 235 ? -15.721 1.458 31.789 1.00 91.69 235 THR A N 1
ATOM 1784 C CA . THR A 1 235 ? -17.034 1.129 32.363 1.00 91.69 235 THR A CA 1
ATOM 1785 C C . THR A 1 235 ? -17.203 1.794 33.710 1.00 91.69 235 THR A C 1
ATOM 1787 O O . THR A 1 235 ? -16.307 1.722 34.551 1.00 91.69 235 THR A O 1
ATOM 1790 N N . GLU A 1 236 ? -18.383 2.351 33.938 1.00 93.69 236 GLU A N 1
ATOM 1791 C CA . GLU A 1 236 ? -18.851 2.812 35.239 1.00 93.69 236 GLU A CA 1
ATOM 1792 C C . GLU A 1 236 ? -20.073 1.985 35.643 1.00 93.69 236 GLU A C 1
ATOM 1794 O O . GLU A 1 236 ? -21.011 1.830 34.864 1.00 93.69 236 GLU A O 1
ATOM 1799 N N . VAL A 1 237 ? -20.043 1.412 36.847 1.00 92.56 237 VAL A N 1
ATOM 1800 C CA . VAL A 1 237 ? -21.123 0.564 37.365 1.00 92.56 237 VAL A CA 1
ATOM 1801 C C . VAL A 1 237 ? -21.906 1.353 38.411 1.00 92.56 237 VAL A C 1
ATOM 1803 O O . VAL A 1 237 ? -21.360 1.673 39.467 1.00 92.56 237 VAL A O 1
ATOM 1806 N N . ASP A 1 238 ? -23.181 1.631 38.140 1.00 94.00 238 ASP A N 1
ATOM 1807 C CA . ASP A 1 238 ? -24.106 2.228 39.105 1.00 94.00 238 ASP A CA 1
ATOM 1808 C C . ASP A 1 238 ? -24.898 1.114 39.802 1.00 94.00 238 ASP A C 1
ATOM 1810 O O . ASP A 1 238 ? -25.909 0.608 39.309 1.00 94.00 238 ASP A O 1
ATOM 1814 N N . LEU A 1 239 ? -24.423 0.721 40.985 1.00 93.00 239 LEU A N 1
ATOM 1815 C CA . LEU A 1 239 ? -25.055 -0.326 41.792 1.00 93.00 239 LEU A CA 1
ATOM 1816 C C . LEU A 1 239 ? -26.434 0.076 42.327 1.00 93.00 239 LEU A C 1
ATOM 1818 O O . LEU A 1 239 ? -27.231 -0.807 42.633 1.00 93.00 239 LEU A O 1
ATOM 1822 N N . ARG A 1 240 ? -26.724 1.378 42.461 1.00 95.19 240 ARG A N 1
ATOM 1823 C CA . ARG A 1 240 ? -28.020 1.841 42.979 1.00 95.19 240 ARG A CA 1
ATOM 1824 C C . ARG A 1 240 ? -29.108 1.682 41.929 1.00 95.19 240 ARG A C 1
ATOM 1826 O O . ARG A 1 240 ? -30.223 1.302 42.269 1.00 95.19 240 ARG A O 1
ATOM 1833 N N . LYS A 1 241 ? -28.772 1.958 40.669 1.00 96.31 241 LYS A N 1
ATOM 1834 C CA . LYS A 1 241 ? -29.682 1.778 39.531 1.00 96.31 241 LYS A CA 1
ATOM 1835 C C . LYS A 1 241 ? -29.656 0.364 38.959 1.00 96.31 241 LYS A C 1
ATOM 1837 O O . LYS A 1 241 ? -30.577 -0.019 38.249 1.00 96.31 241 LYS A O 1
ATOM 1842 N N . GLY A 1 242 ? -28.622 -0.417 39.274 1.00 94.50 242 GLY A N 1
ATOM 1843 C CA . GLY A 1 242 ? -28.417 -1.726 38.665 1.00 94.50 242 GLY A CA 1
ATOM 1844 C C . GLY A 1 242 ? -28.084 -1.597 37.179 1.00 94.50 242 GLY A C 1
ATOM 1845 O O . GLY A 1 242 ? -28.589 -2.373 36.371 1.00 94.50 242 GLY A O 1
ATOM 1846 N N . GLU A 1 243 ? -27.244 -0.625 36.821 1.00 95.69 243 GLU A N 1
ATOM 1847 C CA . GLU A 1 243 ? -26.901 -0.274 35.440 1.00 95.69 243 GLU A CA 1
ATOM 1848 C C . GLU A 1 243 ? -25.381 -0.185 35.243 1.00 95.69 243 GLU A C 1
ATOM 1850 O O . GLU A 1 243 ? -24.622 0.125 36.165 1.00 95.69 243 GLU A O 1
ATOM 1855 N N . VAL A 1 244 ? -24.928 -0.447 34.017 1.00 92.69 244 VAL A N 1
ATOM 1856 C CA . VAL A 1 244 ? -23.542 -0.262 33.586 1.00 92.69 244 VAL A CA 1
ATOM 1857 C C . VAL A 1 244 ? -23.490 0.718 32.425 1.00 92.69 244 VAL A C 1
ATOM 1859 O O . VAL A 1 244 ? -24.108 0.510 31.379 1.00 92.69 244 VAL A O 1
ATOM 1862 N N . HIS A 1 245 ? -22.703 1.773 32.605 1.00 93.00 245 HIS A N 1
ATOM 1863 C CA . HIS A 1 245 ? -22.452 2.796 31.604 1.00 93.00 245 HIS A CA 1
ATOM 1864 C C . HIS A 1 245 ? -21.100 2.551 30.939 1.00 93.00 245 HIS A C 1
ATOM 1866 O O . HIS A 1 245 ? -20.073 2.424 31.609 1.00 93.00 245 HIS A O 1
ATOM 1872 N N . ILE A 1 246 ? -21.091 2.517 29.608 1.00 91.44 246 ILE A N 1
ATOM 1873 C CA . ILE A 1 246 ? -19.858 2.481 28.822 1.00 91.44 246 ILE A CA 1
ATOM 1874 C C . ILE A 1 246 ? -19.472 3.921 28.508 1.00 91.44 246 ILE A C 1
ATOM 1876 O O . ILE A 1 246 ? -20.192 4.630 27.803 1.00 91.44 246 ILE A O 1
ATOM 1880 N N . LYS A 1 247 ? -18.327 4.347 29.031 1.00 91.88 247 LYS A N 1
ATOM 1881 C CA . LYS A 1 247 ? -17.710 5.631 28.721 1.00 91.88 247 LYS A CA 1
ATOM 1882 C C . LYS A 1 247 ? -16.708 5.435 27.591 1.00 91.88 247 LYS A C 1
ATOM 1884 O O . LYS A 1 247 ? -15.942 4.474 27.577 1.00 91.88 247 LYS A O 1
ATOM 1889 N N . VAL A 1 248 ? -16.725 6.357 26.638 1.00 90.38 248 VAL A N 1
ATOM 1890 C CA . VAL A 1 248 ? -15.718 6.440 25.581 1.00 90.38 248 VAL A CA 1
ATOM 1891 C C . VAL A 1 248 ? -14.814 7.614 25.932 1.00 90.38 248 VAL A C 1
ATOM 1893 O O . VAL A 1 248 ? -15.273 8.752 25.991 1.00 90.38 248 VAL A O 1
ATOM 1896 N N . GLU A 1 249 ? -13.545 7.334 26.196 1.00 89.31 249 GLU A N 1
ATOM 1897 C CA . GLU A 1 249 ? -12.508 8.348 26.360 1.00 89.31 249 GLU A CA 1
ATOM 1898 C C . GLU A 1 249 ? -11.990 8.756 24.971 1.00 89.31 249 GLU A C 1
ATOM 1900 O O . GLU A 1 249 ? -11.577 7.903 24.182 1.00 89.31 249 GLU A O 1
ATOM 1905 N N . GLY A 1 250 ? -12.013 10.055 24.659 1.00 81.94 250 GLY A N 1
ATOM 1906 C CA . GLY A 1 250 ? -11.517 10.592 23.387 1.00 81.94 250 GLY A CA 1
ATOM 1907 C C . GLY A 1 250 ? -12.365 11.738 22.834 1.00 81.94 250 GLY A C 1
ATOM 1908 O O . GLY A 1 250 ? -13.315 12.192 23.472 1.00 81.94 250 GLY A O 1
ATOM 1909 N N . LYS A 1 251 ? -12.006 12.228 21.639 1.00 73.81 251 LYS A N 1
ATOM 1910 C CA . LYS A 1 251 ? -12.777 13.264 20.930 1.00 73.81 251 LYS A CA 1
ATOM 1911 C C . LYS A 1 251 ? -14.192 12.777 20.597 1.00 73.81 251 LYS A C 1
ATOM 1913 O O . LYS A 1 251 ? -14.433 11.591 20.416 1.00 73.81 251 LYS A O 1
ATOM 1918 N N . THR A 1 252 ? -15.115 13.727 20.482 1.00 64.62 252 THR A N 1
ATOM 1919 C CA . THR A 1 252 ? -16.572 13.552 20.333 1.00 64.62 252 THR A CA 1
ATOM 1920 C C . THR A 1 252 ? -17.035 13.004 18.977 1.00 64.62 252 THR A C 1
ATOM 1922 O O . THR A 1 252 ? -18.201 13.177 18.621 1.00 64.62 252 THR A O 1
ATOM 1925 N N . ASP A 1 253 ? -16.156 12.378 18.196 1.00 75.06 253 ASP A N 1
ATOM 1926 C CA . ASP A 1 253 ? -16.548 11.817 16.905 1.00 75.06 253 ASP A CA 1
ATOM 1927 C C . ASP A 1 253 ? -17.522 10.644 17.096 1.00 75.06 253 ASP A C 1
ATOM 1929 O O . ASP A 1 253 ? -17.578 10.003 18.146 1.00 75.06 253 ASP A O 1
ATOM 1933 N N . LYS A 1 254 ? -18.324 10.351 16.066 1.00 85.75 254 LYS A N 1
ATOM 1934 C CA . LYS A 1 254 ? -19.267 9.225 16.094 1.00 85.75 254 LYS A CA 1
ATOM 1935 C C . LYS A 1 254 ? -18.494 7.914 16.301 1.00 85.75 254 LYS A C 1
ATOM 1937 O O . LYS A 1 254 ? -17.698 7.523 15.444 1.00 85.75 254 LYS A O 1
ATOM 1942 N N . VAL A 1 255 ? -18.747 7.248 17.426 1.00 86.94 255 VAL A N 1
ATOM 1943 C CA . VAL A 1 255 ? -18.201 5.926 17.760 1.00 86.94 255 VAL A CA 1
ATOM 1944 C C . VAL A 1 255 ? -19.221 4.863 17.392 1.00 86.94 255 VAL A C 1
ATOM 1946 O O . VAL A 1 255 ? -20.395 4.972 17.740 1.00 86.94 255 VAL A O 1
ATOM 1949 N N . ASN A 1 256 ? -18.752 3.812 16.738 1.00 86.56 256 ASN A N 1
ATOM 1950 C CA . ASN A 1 256 ? -19.487 2.570 16.588 1.00 86.56 256 ASN A CA 1
ATOM 1951 C C . ASN A 1 256 ? -19.016 1.604 17.672 1.00 86.56 256 ASN A C 1
ATOM 1953 O O . ASN A 1 256 ? -17.808 1.424 17.846 1.00 86.56 256 ASN A O 1
ATOM 1957 N N . ILE A 1 257 ? -19.956 1.003 18.401 1.00 87.00 257 ILE A N 1
ATOM 1958 C CA . ILE A 1 257 ? -19.661 0.016 19.441 1.00 87.00 257 ILE A CA 1
ATOM 1959 C C . ILE A 1 257 ? -20.470 -1.238 19.138 1.00 87.00 257 ILE A C 1
ATOM 1961 O O . ILE A 1 257 ? -21.689 -1.183 18.979 1.00 87.00 257 ILE A O 1
ATOM 1965 N N . CYS A 1 258 ? -19.798 -2.379 19.095 1.00 85.88 258 CYS A N 1
ATOM 1966 C CA . CYS A 1 258 ? -20.438 -3.680 19.037 1.00 85.88 258 CYS A CA 1
ATOM 1967 C C . CYS A 1 258 ? -20.183 -4.453 20.313 1.00 85.88 258 CYS A C 1
ATOM 1969 O O . CYS A 1 258 ? -19.063 -4.492 20.827 1.00 85.88 258 CYS A O 1
ATOM 1971 N N . VAL A 1 259 ? -21.235 -5.094 20.804 1.00 86.75 259 VAL A N 1
ATOM 1972 C CA . VAL A 1 259 ? -21.135 -6.046 21.901 1.00 86.75 259 VAL A CA 1
ATOM 1973 C C . VAL A 1 259 ? -20.894 -7.414 21.292 1.00 86.75 259 VAL A C 1
ATOM 1975 O O . VAL A 1 259 ? -21.670 -7.885 20.457 1.00 86.75 259 VAL A O 1
ATOM 1978 N N . LYS A 1 260 ? -19.811 -8.046 21.724 1.00 83.50 260 LYS A N 1
ATOM 1979 C CA . LYS A 1 260 ? -19.475 -9.419 21.386 1.00 83.50 260 LYS A CA 1
ATOM 1980 C C . LYS A 1 260 ? -19.599 -10.243 22.657 1.00 83.50 260 LYS A C 1
ATOM 1982 O O . LYS A 1 260 ? -18.884 -10.026 23.636 1.00 83.50 260 LYS A O 1
ATOM 1987 N N . SER A 1 261 ? -20.537 -11.179 22.649 1.00 75.81 261 SER A N 1
ATOM 1988 C CA . SER A 1 261 ? -20.514 -12.280 23.603 1.00 75.81 261 SER A CA 1
ATOM 1989 C C . SER A 1 261 ? -19.567 -13.325 23.027 1.00 75.81 261 SER A C 1
ATOM 1991 O O . SER A 1 261 ? -19.679 -13.652 21.848 1.00 75.81 261 SER A O 1
ATOM 1993 N N . GLU A 1 262 ? -18.600 -13.816 23.801 1.00 66.19 262 GLU A N 1
ATOM 1994 C CA . GLU A 1 262 ? -17.655 -14.843 23.344 1.00 66.19 262 GLU A CA 1
ATOM 1995 C C . GLU A 1 262 ? -18.376 -16.204 23.191 1.00 66.19 262 GLU A C 1
ATOM 1997 O O . GLU A 1 262 ? -18.189 -17.154 23.951 1.00 66.19 262 GLU A O 1
ATOM 2002 N N . ARG A 1 263 ? -19.278 -16.303 22.209 1.00 49.06 263 ARG A N 1
ATOM 2003 C CA . ARG A 1 263 ? -20.079 -17.486 21.883 1.00 49.06 263 ARG A CA 1
ATOM 2004 C C . ARG A 1 263 ? -19.382 -18.380 20.857 1.00 49.06 263 ARG A C 1
ATOM 2006 O O . ARG A 1 263 ? -19.962 -18.834 19.884 1.00 49.06 263 ARG A O 1
ATOM 2013 N N . ALA A 1 264 ? -18.144 -18.745 21.179 1.00 44.97 264 ALA A N 1
ATOM 2014 C CA . ALA A 1 264 ? -17.776 -20.154 21.040 1.00 44.97 264 ALA A CA 1
ATOM 2015 C C . ALA A 1 264 ? -18.176 -20.964 22.297 1.00 44.97 264 ALA A C 1
ATOM 2017 O O . ALA A 1 264 ? -17.804 -22.123 22.434 1.00 44.97 264 ALA A O 1
ATOM 2018 N N . GLY A 1 265 ? -18.928 -20.364 23.233 1.00 39.56 265 GLY A N 1
ATOM 2019 C CA . GLY A 1 265 ? -19.701 -21.091 24.241 1.00 39.56 265 GLY A CA 1
ATOM 2020 C C . GLY A 1 265 ? -18.877 -21.770 25.332 1.00 39.56 265 GLY A C 1
ATOM 2021 O O . GLY A 1 265 ? -19.372 -22.701 25.960 1.00 39.56 265 GLY A O 1
ATOM 2022 N N . ILE A 1 266 ? -17.634 -21.348 25.585 1.00 34.78 266 ILE A N 1
ATOM 2023 C CA . ILE A 1 266 ? -16.830 -21.933 26.661 1.00 34.78 266 ILE A CA 1
ATOM 2024 C C . ILE A 1 266 ? -16.023 -20.852 27.393 1.00 34.78 266 ILE A C 1
ATOM 2026 O O . ILE A 1 266 ? -14.858 -20.608 27.087 1.00 34.78 266 ILE A O 1
ATOM 2030 N N . CYS A 1 267 ? -16.592 -20.298 28.467 1.00 41.69 267 CYS A N 1
ATOM 2031 C CA . CYS A 1 267 ? -15.788 -19.809 29.588 1.00 41.69 267 CYS A CA 1
ATOM 2032 C C . CYS A 1 267 ? -15.172 -21.032 30.277 1.00 41.69 267 CYS A C 1
ATOM 2034 O O . CYS A 1 267 ? -15.748 -21.580 31.216 1.00 41.69 267 CYS A O 1
ATOM 2036 N N . LYS A 1 268 ? -14.039 -21.536 29.779 1.00 33.66 268 LYS A N 1
ATOM 2037 C CA . LYS A 1 268 ? -13.386 -22.712 30.372 1.00 33.66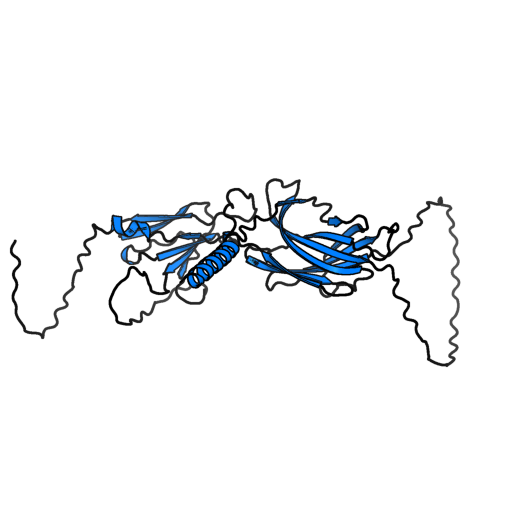 268 LYS A CA 1
ATOM 2038 C C . LYS A 1 268 ? -12.630 -22.274 31.623 1.00 33.66 268 LYS A C 1
ATOM 2040 O O . LYS A 1 268 ? -11.416 -22.116 31.614 1.00 33.66 268 LYS A O 1
ATOM 2045 N N . VAL A 1 269 ? -13.364 -22.120 32.716 1.00 34.91 269 VAL A N 1
ATOM 2046 C CA . VAL A 1 269 ? -12.854 -22.520 34.026 1.00 34.91 269 VAL A CA 1
ATOM 2047 C C . VAL A 1 269 ? -13.419 -23.930 34.215 1.00 34.91 269 VAL A C 1
ATOM 2049 O O . VAL A 1 269 ? -14.620 -24.090 34.388 1.00 34.91 269 VAL A O 1
ATOM 2052 N N . ARG A 1 270 ? -12.617 -24.977 33.999 1.00 31.75 270 ARG A N 1
ATOM 2053 C CA . ARG A 1 270 ? -13.056 -26.387 34.138 1.00 31.75 270 ARG A CA 1
ATOM 2054 C C . ARG A 1 270 ? -12.472 -26.998 35.426 1.00 31.75 270 ARG A C 1
ATOM 2056 O O . ARG A 1 270 ? -11.414 -26.507 35.822 1.00 31.75 270 ARG A O 1
ATOM 2063 N N . PRO A 1 271 ? -13.061 -28.080 36.009 1.00 38.31 271 PRO A N 1
ATOM 2064 C CA . PRO A 1 271 ? -13.864 -29.106 35.301 1.00 38.31 271 PRO A CA 1
ATOM 2065 C C . PRO A 1 271 ? -15.188 -29.648 35.928 1.00 38.31 271 PRO A C 1
ATOM 2067 O O . PRO A 1 271 ? -15.455 -29.443 37.101 1.00 38.31 271 PRO A O 1
ATOM 2070 N N . PHE A 1 272 ? -15.914 -30.428 35.085 1.00 28.17 272 PHE A N 1
ATOM 2071 C CA . PHE A 1 272 ? -17.065 -31.363 35.298 1.00 28.17 272 PHE A CA 1
ATOM 2072 C C . PHE A 1 272 ? -18.484 -30.774 35.525 1.00 28.17 272 PHE A C 1
ATOM 2074 O O . PHE A 1 272 ? -18.598 -29.774 36.209 1.00 28.17 272 PHE A O 1
ATOM 2081 N N . PHE A 1 273 ? -19.633 -31.274 35.013 1.00 32.59 273 PHE A N 1
ATOM 2082 C CA . PHE A 1 273 ? -20.092 -32.451 34.222 1.00 32.59 273 PHE A CA 1
ATOM 2083 C C . PHE A 1 273 ? -21.185 -32.007 33.186 1.00 32.59 273 PHE A C 1
ATOM 2085 O O . PHE A 1 273 ? -21.498 -30.827 33.088 1.00 32.59 273 PHE A O 1
ATOM 2092 N N . PHE A 1 274 ? -21.709 -32.942 32.380 1.00 31.80 274 PHE A N 1
ATOM 2093 C CA . PHE A 1 274 ? -22.554 -32.810 31.164 1.00 31.80 274 PHE A CA 1
ATOM 2094 C C . PHE A 1 274 ? -24.036 -32.340 31.313 1.00 31.80 274 PHE A C 1
ATOM 2096 O O . PHE A 1 274 ? -24.625 -32.520 32.371 1.00 31.80 274 PHE A O 1
ATOM 2103 N N . LEU A 1 275 ? -24.622 -31.938 30.152 1.00 31.77 275 LEU A N 1
ATOM 2104 C CA . LEU A 1 275 ? -26.057 -31.771 29.739 1.00 31.77 275 LEU A CA 1
ATOM 2105 C C . LEU A 1 275 ? -26.742 -30.427 30.122 1.00 31.77 275 LEU A C 1
ATOM 2107 O O . LEU A 1 275 ? -26.490 -29.915 31.199 1.00 31.77 275 LEU A O 1
ATOM 2111 N N . THR A 1 276 ? -27.580 -29.726 29.328 1.00 32.81 276 THR A N 1
ATOM 2112 C CA . THR A 1 276 ? -28.431 -30.013 28.141 1.00 32.81 276 THR A CA 1
ATOM 2113 C C . THR A 1 276 ? -28.782 -28.696 27.395 1.00 32.81 276 THR A C 1
ATOM 2115 O O . THR A 1 276 ? -28.672 -27.613 27.963 1.00 32.81 276 THR A O 1
ATOM 2118 N N . THR A 1 277 ? -29.220 -28.789 26.133 1.00 35.62 277 THR A N 1
ATOM 2119 C CA . THR A 1 277 ? -29.597 -27.715 25.177 1.00 35.62 277 THR A CA 1
ATOM 2120 C C . THR A 1 277 ? -30.816 -26.857 25.563 1.00 35.62 277 THR A C 1
ATOM 2122 O O . THR A 1 277 ? -31.845 -27.404 25.948 1.00 35.62 277 THR A O 1
ATOM 2125 N N . LEU A 1 278 ? -30.745 -25.533 25.332 1.00 28.00 278 LEU A N 1
ATOM 2126 C CA . LEU A 1 278 ? -31.885 -24.599 25.381 1.00 28.00 278 LEU A CA 1
ATOM 2127 C C . LEU A 1 278 ? -31.812 -23.587 24.215 1.00 28.00 278 LEU A C 1
ATOM 2129 O O . LEU A 1 278 ? -30.806 -22.900 24.045 1.00 28.00 278 LEU A O 1
ATOM 2133 N N . THR A 1 279 ? -32.877 -23.487 23.421 1.00 27.16 279 THR A N 1
ATOM 2134 C CA . THR A 1 279 ? -33.066 -22.495 22.347 1.00 27.16 279 THR A CA 1
ATOM 2135 C C . THR A 1 279 ? -33.763 -21.242 22.882 1.00 27.16 279 THR A C 1
ATOM 2137 O O . THR A 1 279 ? -34.808 -21.354 23.517 1.00 27.16 279 THR A O 1
ATOM 2140 N N . ILE A 1 280 ? -33.219 -20.052 22.597 1.00 29.11 280 ILE A N 1
ATOM 2141 C CA . ILE A 1 280 ? -33.815 -18.748 22.942 1.00 29.11 280 ILE A CA 1
ATOM 2142 C C . ILE A 1 280 ? -34.031 -17.947 21.652 1.00 29.11 280 ILE A C 1
ATOM 2144 O O . ILE A 1 280 ? -33.087 -17.706 20.902 1.00 29.11 280 ILE A O 1
ATOM 2148 N N . SER A 1 281 ? -35.270 -17.523 21.408 1.00 26.27 281 SER A N 1
ATOM 2149 C CA . SER A 1 281 ? -35.667 -16.585 20.351 1.00 26.27 281 SER A CA 1
ATOM 2150 C C . SER A 1 281 ? -35.520 -15.130 20.822 1.00 26.27 281 SER A C 1
ATOM 2152 O O . SER A 1 281 ? -36.064 -14.780 21.869 1.00 26.27 281 SER A O 1
ATOM 2154 N N . CYS A 1 282 ? -34.848 -14.271 20.046 1.00 27.59 282 CYS A N 1
ATOM 2155 C CA . CYS A 1 282 ? -34.739 -12.830 20.319 1.00 27.59 282 CYS A CA 1
ATOM 2156 C C . CYS A 1 282 ? -35.706 -12.009 19.448 1.00 27.59 282 CYS A C 1
ATOM 2158 O O . CYS A 1 282 ? -35.775 -12.196 18.235 1.00 27.59 282 CYS A O 1
ATOM 2160 N N . TRP A 1 283 ? -36.428 -11.085 20.090 1.00 26.09 283 TRP A N 1
ATOM 2161 C CA . TRP A 1 283 ? -37.310 -10.081 19.482 1.00 26.09 283 TRP A CA 1
ATOM 2162 C C . TRP A 1 283 ? -36.534 -8.891 18.885 1.00 26.09 283 TRP A C 1
ATOM 2164 O O . TRP A 1 283 ? -35.411 -8.596 19.291 1.00 26.09 283 TRP A O 1
ATOM 2174 N N . GLY A 1 284 ? -37.147 -8.235 17.893 1.00 30.67 284 GLY A N 1
ATOM 2175 C CA . GLY A 1 284 ? -36.490 -7.376 16.906 1.00 30.67 284 GLY A CA 1
ATOM 2176 C C . GLY A 1 284 ? -36.143 -5.935 17.303 1.00 30.67 284 GLY A C 1
ATOM 2177 O O . GLY A 1 284 ? -36.790 -5.307 18.136 1.00 30.67 284 GLY A O 1
ATOM 2178 N N . TYR A 1 285 ? -35.143 -5.404 16.592 1.00 31.62 285 TYR A N 1
ATOM 2179 C CA . TYR A 1 285 ? -34.836 -3.983 16.399 1.00 31.62 285 TYR A CA 1
ATOM 2180 C C . TYR A 1 285 ? -34.244 -3.807 14.986 1.00 31.62 285 TYR A C 1
ATOM 2182 O O . TYR A 1 285 ? -33.439 -4.629 14.549 1.00 31.62 285 TYR A O 1
ATOM 2190 N N . ARG A 1 286 ? -34.647 -2.753 14.254 1.00 32.62 286 ARG A N 1
ATOM 2191 C CA . ARG A 1 286 ? -34.076 -2.384 12.941 1.00 32.62 286 ARG A CA 1
ATOM 2192 C C . ARG A 1 286 ? -32.628 -1.907 13.123 1.00 32.62 286 ARG A C 1
ATOM 2194 O O . ARG A 1 286 ? -32.415 -0.782 13.563 1.00 32.62 286 ARG A O 1
ATOM 2201 N N . GLY A 1 287 ? -31.663 -2.746 12.763 1.00 33.00 287 GLY A N 1
ATOM 2202 C CA . GLY A 1 287 ? -30.252 -2.396 12.585 1.00 33.00 287 GLY A CA 1
ATOM 2203 C C . GLY A 1 287 ? -29.745 -2.963 11.258 1.00 33.00 287 GLY A C 1
ATOM 2204 O O . GLY A 1 287 ? -30.217 -4.011 10.819 1.00 33.00 287 GLY A O 1
ATOM 2205 N N . GLU A 1 288 ? -28.837 -2.248 10.596 1.00 31.58 288 GLU A N 1
ATOM 2206 C CA . GLU A 1 288 ? -28.182 -2.687 9.358 1.00 31.58 288 GLU A CA 1
ATOM 2207 C C . GLU A 1 288 ? -27.452 -4.028 9.569 1.00 31.58 288 GLU A C 1
ATOM 2209 O O . GLU A 1 288 ? -26.809 -4.258 10.595 1.00 31.58 288 GLU A O 1
ATOM 2214 N N . LEU A 1 289 ? -27.598 -4.941 8.604 1.00 28.50 289 LEU A N 1
ATOM 2215 C CA . LEU A 1 289 ? -27.167 -6.338 8.693 1.00 28.50 289 LEU A CA 1
ATOM 2216 C C . LEU A 1 289 ? -25.635 -6.485 8.768 1.00 28.50 289 LEU A C 1
ATOM 2218 O O . LEU A 1 289 ? -24.933 -6.300 7.777 1.00 28.50 289 LEU A O 1
ATOM 2222 N N . CYS A 1 290 ? -25.135 -6.944 9.918 1.00 31.70 290 CYS A N 1
ATOM 2223 C CA . CYS A 1 290 ? -23.874 -7.683 10.038 1.00 31.70 290 CYS A CA 1
ATOM 2224 C C . CYS A 1 290 ? -24.221 -9.183 10.155 1.00 31.70 290 CYS A C 1
ATOM 2226 O O . CYS A 1 290 ? -24.912 -9.572 11.092 1.00 31.70 290 CYS A O 1
ATOM 2228 N N . SER A 1 291 ? -23.787 -10.031 9.218 1.00 34.44 291 SER A N 1
ATOM 2229 C CA . SER A 1 291 ? -24.003 -11.498 9.258 1.00 34.44 291 SER A CA 1
ATOM 2230 C C . SER A 1 291 ? -22.720 -12.246 9.664 1.00 34.44 291 SER A C 1
ATOM 2232 O O . SER A 1 291 ? -21.638 -11.723 9.396 1.00 34.44 291 SER A O 1
ATOM 2234 N N . PRO A 1 292 ? -22.782 -13.525 10.103 1.00 43.53 292 PRO A N 1
ATOM 2235 C CA . PRO A 1 292 ? -23.638 -14.123 11.149 1.00 43.53 292 PRO A CA 1
ATOM 2236 C C . PRO A 1 292 ? -22.730 -14.913 12.151 1.00 43.53 292 PRO A C 1
ATOM 2238 O O . PRO A 1 292 ? -21.753 -15.525 11.743 1.00 43.53 292 PRO A O 1
ATOM 2241 N N . LEU A 1 293 ? -22.854 -14.970 13.476 1.00 36.88 293 LEU A N 1
ATOM 2242 C CA . LEU A 1 293 ? -23.915 -14.862 14.473 1.00 36.88 293 LEU A CA 1
ATOM 2243 C C . LEU A 1 293 ? -23.305 -14.197 15.735 1.00 36.88 293 LEU A C 1
ATOM 2245 O O . LEU A 1 293 ? -22.100 -14.282 15.955 1.00 36.88 293 LEU A O 1
ATOM 2249 N N . ASP A 1 294 ? -24.135 -13.573 16.574 1.00 49.84 294 ASP A N 1
ATOM 2250 C CA . ASP A 1 294 ? -23.794 -13.010 17.901 1.00 49.84 294 ASP A CA 1
ATOM 2251 C C . ASP A 1 294 ? -23.015 -11.677 17.968 1.00 49.84 294 ASP A C 1
ATOM 2253 O O . ASP A 1 294 ? -22.310 -11.418 18.948 1.00 49.84 294 ASP A O 1
ATOM 2257 N N . MET A 1 295 ? -23.175 -10.774 16.995 1.00 51.72 295 MET A N 1
ATOM 2258 C CA . MET A 1 295 ? -22.655 -9.404 17.131 1.00 51.72 295 MET A CA 1
ATOM 2259 C C . MET A 1 295 ? -23.787 -8.377 17.062 1.00 51.72 295 MET A C 1
ATOM 2261 O O . MET A 1 295 ? -24.360 -8.141 16.001 1.00 51.72 295 MET A O 1
ATOM 2265 N N . LEU A 1 296 ? -24.124 -7.771 18.207 1.00 65.31 296 LEU A N 1
ATOM 2266 C CA . LEU A 1 296 ? -25.088 -6.672 18.269 1.00 65.31 296 LEU A CA 1
ATOM 2267 C C . LEU A 1 296 ? -24.315 -5.354 18.169 1.00 65.31 296 LEU A C 1
ATOM 2269 O O . LEU A 1 296 ? -23.627 -4.951 19.111 1.00 65.31 296 LEU A O 1
ATOM 2273 N N . CYS A 1 297 ? -24.396 -4.711 17.010 1.00 67.88 297 CYS A N 1
ATOM 2274 C CA . CYS A 1 297 ? -23.735 -3.441 16.745 1.00 67.88 297 CYS A CA 1
ATOM 2275 C C . CYS A 1 297 ? -24.700 -2.280 16.959 1.00 67.88 297 CYS A C 1
ATOM 2277 O O . CYS A 1 297 ? -25.754 -2.212 16.331 1.00 67.88 297 CYS A O 1
ATOM 2279 N N . ILE A 1 298 ? -24.326 -1.357 17.843 1.00 67.06 298 ILE A N 1
ATOM 2280 C CA . ILE A 1 298 ? -25.061 -0.120 18.082 1.00 67.06 298 ILE A CA 1
ATOM 2281 C C . ILE A 1 298 ? -24.246 0.995 17.430 1.00 67.06 298 ILE A C 1
ATOM 2283 O O . ILE A 1 298 ? -23.224 1.443 17.952 1.00 67.06 298 ILE A O 1
ATOM 2287 N N . SER A 1 299 ? -24.689 1.418 16.250 1.00 56.94 299 SER A N 1
ATOM 2288 C CA . SER A 1 299 ? -24.190 2.625 15.598 1.00 56.94 299 SER A CA 1
ATOM 2289 C C . SER A 1 299 ? -25.148 3.756 15.936 1.00 56.94 299 SER A C 1
ATOM 2291 O O . SER A 1 299 ? -26.171 3.882 15.272 1.00 56.94 299 SER A O 1
ATOM 2293 N N . GLN A 1 300 ? -24.898 4.520 17.008 1.00 53.81 300 GLN A N 1
ATOM 2294 C CA . GLN A 1 300 ? -25.564 5.813 17.219 1.00 53.81 300 GLN A CA 1
ATOM 2295 C C . GLN A 1 300 ? -25.010 6.600 18.413 1.00 53.81 300 GLN A C 1
ATOM 2297 O O . GLN A 1 300 ? -24.756 6.061 19.487 1.00 53.81 300 GLN A O 1
ATOM 2302 N N . GLN A 1 301 ? -24.891 7.913 18.201 1.00 58.91 301 GLN A N 1
ATOM 2303 C CA . GLN A 1 301 ? -25.104 8.913 19.243 1.00 58.91 301 GLN A CA 1
ATOM 2304 C C . GLN A 1 301 ? -26.585 9.344 19.220 1.00 58.91 301 GLN A C 1
ATOM 2306 O O . GLN A 1 301 ? -27.172 9.364 18.134 1.00 58.91 301 GLN A O 1
ATOM 2311 N N . PRO A 1 302 ? -27.165 9.757 20.365 1.00 60.84 302 PRO A N 1
ATOM 2312 C CA . PRO A 1 302 ? -26.509 9.896 21.669 1.00 60.84 302 PRO A CA 1
ATOM 2313 C C . PRO A 1 302 ? -26.174 8.534 22.306 1.00 60.84 302 PRO A C 1
ATOM 2315 O O . PRO A 1 302 ? -26.787 7.536 21.955 1.00 60.84 302 PRO A O 1
ATOM 2318 N N . PHE A 1 303 ? -25.129 8.530 23.149 1.00 66.25 303 PHE A N 1
ATOM 2319 C CA . PHE A 1 303 ? -24.403 7.395 23.759 1.00 66.25 303 PHE A CA 1
ATOM 2320 C C . PHE A 1 303 ? -25.206 6.096 23.987 1.00 66.25 303 PHE A C 1
ATOM 2322 O O . PHE A 1 303 ? -26.400 6.164 24.289 1.00 66.25 303 PHE A O 1
ATOM 2329 N N . PRO A 1 304 ? -24.554 4.910 23.932 1.00 69.62 304 PRO A N 1
ATOM 2330 C CA . PRO A 1 304 ? -25.239 3.641 24.150 1.00 69.62 304 PRO A CA 1
ATOM 2331 C C . PRO A 1 304 ? -26.018 3.683 25.464 1.00 69.62 304 PRO A C 1
ATOM 2333 O O . PRO A 1 304 ? -25.506 4.117 26.500 1.00 69.62 304 PRO A O 1
ATOM 2336 N N . ARG A 1 305 ? -27.278 3.246 25.392 1.00 85.56 305 ARG A N 1
ATOM 2337 C CA . ARG A 1 305 ? -28.153 3.122 26.558 1.00 85.56 305 ARG A CA 1
ATOM 2338 C C . ARG A 1 305 ? -27.434 2.318 27.650 1.00 85.56 305 ARG A C 1
ATOM 2340 O O . ARG A 1 305 ? -26.691 1.393 27.306 1.00 85.56 305 ARG A O 1
ATOM 2347 N N . PRO A 1 306 ? -27.643 2.648 28.937 1.00 92.25 306 PRO A N 1
ATOM 2348 C CA . PRO A 1 306 ? -27.087 1.854 30.023 1.00 92.25 306 PRO A CA 1
ATOM 2349 C C . PRO A 1 306 ? -27.462 0.383 29.846 1.00 92.25 306 PRO A C 1
ATOM 2351 O O . PRO A 1 306 ? -28.587 0.051 29.465 1.00 92.25 306 PRO A O 1
ATOM 2354 N N . ILE A 1 307 ? -26.501 -0.501 30.099 1.00 92.19 307 ILE A N 1
ATOM 2355 C CA . ILE A 1 307 ? -26.722 -1.944 30.064 1.00 92.19 307 ILE A CA 1
ATOM 2356 C C . ILE A 1 307 ? -27.199 -2.355 31.456 1.00 92.19 307 ILE A C 1
ATOM 2358 O O . ILE A 1 307 ? -26.485 -2.094 32.426 1.00 92.19 307 ILE A O 1
ATOM 2362 N N . PRO A 1 308 ? -28.358 -3.015 31.598 1.00 93.94 308 PRO A N 1
ATOM 2363 C CA . PRO A 1 308 ? -28.784 -3.518 32.894 1.00 93.94 308 PRO A CA 1
ATOM 2364 C C . PRO A 1 308 ? -27.734 -4.467 33.480 1.00 93.94 308 PRO A C 1
ATOM 2366 O O . PRO A 1 308 ? -27.250 -5.372 32.797 1.00 93.94 308 PRO A O 1
ATOM 2369 N N . LEU A 1 309 ? -27.401 -4.301 34.759 1.00 92.75 309 LEU A N 1
ATOM 2370 C CA . LEU A 1 309 ? -26.333 -5.045 35.432 1.00 92.75 309 LEU A CA 1
ATOM 2371 C C . LEU A 1 309 ? -26.555 -6.565 35.377 1.00 92.75 309 LEU A C 1
ATOM 2373 O O . LEU A 1 309 ? -25.598 -7.320 35.253 1.00 92.75 309 LEU A O 1
ATOM 2377 N N . HIS A 1 310 ? -27.811 -7.017 35.398 1.00 90.44 310 HIS A N 1
ATOM 2378 C CA . HIS A 1 310 ? -28.167 -8.436 35.286 1.00 90.44 310 HIS A CA 1
ATOM 2379 C C . HIS A 1 310 ? -27.928 -9.034 33.885 1.00 90.44 310 HIS A C 1
ATOM 2381 O O . HIS A 1 310 ? -27.909 -10.252 33.744 1.00 90.44 310 HIS A O 1
ATOM 2387 N N . SER A 1 311 ? -27.763 -8.200 32.850 1.00 90.25 311 SER A N 1
ATOM 2388 C CA . SER A 1 311 ? -27.447 -8.628 31.476 1.00 90.25 311 SER A CA 1
ATOM 2389 C C . SER A 1 311 ? -25.938 -8.722 31.219 1.00 90.25 311 SER A C 1
ATOM 2391 O O . SER A 1 311 ? -25.510 -9.234 30.183 1.00 90.25 311 SER A O 1
ATOM 2393 N N . VAL A 1 312 ? -25.115 -8.219 32.143 1.00 90.50 312 VAL A N 1
ATOM 2394 C CA . VAL A 1 312 ? -23.657 -8.252 32.031 1.00 90.50 312 VAL A CA 1
ATOM 2395 C C . VAL A 1 312 ? -23.143 -9.656 32.327 1.00 90.50 312 VAL A C 1
ATOM 2397 O O . VAL A 1 312 ? -23.512 -10.275 33.321 1.00 90.50 312 VAL A O 1
ATOM 2400 N N . THR A 1 313 ? -22.243 -10.149 31.476 1.00 88.94 313 THR A N 1
ATOM 2401 C CA . THR A 1 313 ? -21.579 -11.444 31.669 1.00 88.94 313 THR A CA 1
ATOM 2402 C C . THR A 1 313 ? -20.060 -11.265 31.751 1.00 88.94 313 THR A C 1
ATOM 2404 O O . THR A 1 313 ? -19.521 -10.354 31.119 1.00 88.94 313 THR A O 1
ATOM 2407 N N . PRO A 1 314 ? -19.329 -12.126 32.487 1.00 86.62 314 PRO A N 1
ATOM 2408 C CA . PRO A 1 314 ? -17.870 -12.011 32.617 1.00 86.62 314 PRO A CA 1
ATOM 2409 C C . PRO A 1 314 ? -17.090 -12.071 31.292 1.00 86.62 314 PRO A C 1
ATOM 2411 O O . PRO A 1 314 ? -15.970 -11.569 31.220 1.00 86.62 314 PRO A O 1
ATOM 2414 N N . CYS A 1 315 ? -17.667 -12.680 30.251 1.00 85.31 315 CYS A N 1
ATOM 2415 C CA . CYS A 1 315 ? -17.094 -12.791 28.904 1.00 85.31 315 CYS A CA 1
ATOM 2416 C C . CYS A 1 315 ? -17.664 -11.779 27.901 1.00 85.31 315 CYS A C 1
ATOM 2418 O O . CYS A 1 315 ? -17.425 -11.896 26.700 1.00 85.31 315 CYS A O 1
ATOM 2420 N N . MET A 1 316 ? -18.438 -10.798 28.363 1.00 88.50 316 MET A N 1
ATOM 2421 C CA . MET A 1 316 ? -18.900 -9.718 27.504 1.00 88.50 316 MET A CA 1
ATOM 2422 C C . MET A 1 316 ? -17.713 -8.817 27.140 1.00 88.50 316 MET A C 1
ATOM 2424 O O . MET A 1 316 ? -17.040 -8.265 28.018 1.00 88.50 316 MET A O 1
ATOM 2428 N N . CYS A 1 317 ? -17.467 -8.673 25.840 1.00 89.81 317 CYS A N 1
ATOM 2429 C CA . CYS A 1 317 ? -16.446 -7.797 25.283 1.00 89.81 317 CYS A CA 1
ATOM 2430 C C . CYS A 1 317 ? -17.097 -6.753 24.377 1.00 89.81 317 CYS A C 1
ATOM 2432 O O . CYS A 1 317 ? -18.133 -6.991 23.754 1.00 89.81 317 CYS A O 1
ATOM 2434 N N . PHE A 1 318 ? -16.469 -5.589 24.288 1.00 90.12 318 PHE A N 1
ATOM 2435 C CA . PHE A 1 318 ? -16.910 -4.502 23.428 1.00 90.12 318 PHE A CA 1
ATOM 2436 C C . PHE A 1 318 ? -15.859 -4.254 22.367 1.00 90.12 318 PHE A C 1
ATOM 2438 O O . PHE A 1 318 ? -14.686 -4.085 22.695 1.00 90.12 318 PHE A O 1
ATOM 2445 N N . GLN A 1 319 ? -16.279 -4.219 21.110 1.00 88.62 319 GLN A N 1
ATOM 2446 C CA . GLN A 1 319 ? -15.444 -3.785 20.009 1.00 88.62 319 GLN A CA 1
ATOM 2447 C C . GLN A 1 319 ? -15.870 -2.381 19.588 1.00 88.62 319 GLN A C 1
ATOM 2449 O O . GLN A 1 319 ? -17.033 -2.190 19.248 1.00 88.62 319 GLN A O 1
ATOM 2454 N N . ALA A 1 320 ? -14.966 -1.404 19.604 1.00 88.69 320 ALA A N 1
ATOM 2455 C CA . ALA A 1 320 ? -15.291 -0.031 19.232 1.00 88.69 320 ALA A CA 1
ATOM 2456 C C . ALA A 1 320 ? -14.340 0.545 18.184 1.00 88.69 320 ALA A C 1
ATOM 2458 O O . ALA A 1 320 ? -13.163 0.186 18.118 1.00 88.69 320 ALA A O 1
ATOM 2459 N N . TRP A 1 321 ? -14.871 1.430 17.341 1.00 88.12 321 TRP A N 1
ATOM 2460 C CA . TRP A 1 321 ? -14.119 2.147 16.312 1.00 88.12 321 TRP A CA 1
ATOM 2461 C C . TRP A 1 321 ? -14.786 3.474 15.957 1.00 88.12 321 TRP A C 1
ATOM 2463 O O . TRP A 1 321 ? -15.997 3.644 16.103 1.00 88.12 321 TRP A O 1
ATOM 2473 N N . TRP A 1 322 ? -13.996 4.424 15.469 1.00 87.00 322 TRP A N 1
ATOM 2474 C CA . TRP A 1 322 ? -14.506 5.690 14.944 1.00 87.00 322 TRP A CA 1
ATOM 2475 C C . TRP A 1 322 ? -15.205 5.471 13.598 1.00 87.00 322 TRP A C 1
ATOM 2477 O O . TRP A 1 322 ? -14.866 4.552 12.861 1.00 87.00 322 TRP A O 1
ATOM 2487 N N . ASN A 1 323 ? -16.184 6.305 13.242 1.00 75.25 323 ASN A N 1
ATOM 2488 C CA . ASN A 1 323 ? -16.973 6.128 12.011 1.00 75.25 323 ASN A CA 1
ATOM 2489 C C . ASN A 1 323 ? -16.160 6.218 10.700 1.00 75.25 323 ASN A C 1
ATOM 2491 O O . ASN A 1 323 ? -16.654 5.872 9.631 1.00 75.25 323 ASN A O 1
ATOM 2495 N N . LYS A 1 324 ? -14.912 6.685 10.772 1.00 67.56 324 LYS A N 1
ATOM 2496 C CA . LYS A 1 324 ? -13.954 6.675 9.662 1.00 67.56 324 LYS A CA 1
ATOM 2497 C C . LYS A 1 324 ? -13.012 5.487 9.840 1.00 67.56 324 LYS A C 1
ATOM 2499 O O . LYS A 1 324 ? -12.681 5.151 10.972 1.00 67.56 324 LYS A O 1
ATOM 2504 N N . MET A 1 325 ? -12.620 4.860 8.727 1.00 61.56 325 MET A N 1
ATOM 2505 C CA . MET A 1 325 ? -11.739 3.685 8.682 1.00 61.56 325 MET A CA 1
ATOM 2506 C C . MET A 1 325 ? -10.620 3.804 9.723 1.00 61.56 325 MET A C 1
ATOM 2508 O O . MET A 1 325 ? -9.753 4.662 9.613 1.00 61.56 325 MET A O 1
ATOM 2512 N N . GLY A 1 326 ? -10.686 2.978 10.761 1.00 65.25 326 GLY A N 1
ATOM 2513 C CA . GLY A 1 326 ? -9.818 3.088 11.922 1.00 65.25 326 GLY A CA 1
ATOM 2514 C C . GLY A 1 326 ? -9.673 1.746 12.615 1.00 65.25 326 GLY A C 1
ATOM 2515 O O . GLY A 1 326 ? -10.451 0.811 12.389 1.00 65.25 326 GLY A O 1
ATOM 2516 N N . LYS A 1 327 ? -8.645 1.641 13.457 1.00 73.50 327 LYS A N 1
ATOM 2517 C CA . LYS A 1 327 ? -8.395 0.449 14.265 1.00 73.50 327 LYS A CA 1
ATOM 2518 C C . LYS A 1 327 ? -9.620 0.176 15.143 1.00 73.50 327 LYS A C 1
ATOM 2520 O O . LYS A 1 327 ? -10.218 1.096 15.699 1.00 73.50 327 LYS A O 1
ATOM 2525 N N . ARG A 1 328 ? -9.992 -1.097 15.268 1.00 83.00 328 ARG A N 1
ATOM 2526 C CA . ARG A 1 328 ? -10.995 -1.529 16.245 1.00 83.00 328 ARG A CA 1
ATOM 2527 C C . ARG A 1 328 ? -10.279 -1.857 17.552 1.00 83.00 328 ARG A C 1
ATOM 2529 O O . ARG A 1 328 ? -9.333 -2.645 17.534 1.00 83.00 328 ARG A O 1
ATOM 2536 N N . SER A 1 329 ? -10.702 -1.276 18.668 1.00 86.12 329 SER A N 1
ATOM 2537 C CA . SER A 1 329 ? -10.307 -1.749 20.001 1.00 86.12 329 SER A CA 1
ATOM 2538 C C . SER A 1 329 ? -11.286 -2.826 20.440 1.00 86.12 329 SER A C 1
ATOM 2540 O O . SER A 1 329 ? -12.489 -2.630 20.329 1.00 86.12 329 SER A O 1
ATOM 2542 N N . GLU A 1 330 ? -10.791 -3.960 20.935 1.00 87.69 330 GLU A N 1
ATOM 2543 C CA . GLU A 1 330 ? -11.606 -4.933 21.669 1.00 87.69 330 GLU A CA 1
ATOM 2544 C C . GLU A 1 330 ? -11.256 -4.820 23.154 1.00 87.69 330 GLU A C 1
ATOM 2546 O O . GLU A 1 330 ? -10.083 -4.864 23.529 1.00 87.69 330 GLU A O 1
ATOM 2551 N N . ASN A 1 331 ? -12.266 -4.632 24.000 1.00 87.94 331 ASN A N 1
ATOM 2552 C CA . ASN A 1 331 ? -12.095 -4.486 25.437 1.00 87.94 331 ASN A CA 1
ATOM 2553 C C . ASN A 1 331 ? -13.082 -5.380 26.201 1.00 87.94 331 ASN A C 1
ATOM 2555 O O . ASN A 1 331 ? -14.298 -5.200 26.125 1.00 87.94 331 ASN A O 1
ATOM 2559 N N . CYS A 1 332 ? -12.548 -6.339 26.957 1.00 90.31 332 CYS A N 1
ATOM 2560 C CA . CYS A 1 332 ? -13.307 -7.270 27.793 1.00 90.31 332 CYS A CA 1
ATOM 2561 C C . CYS A 1 332 ? -13.291 -6.803 29.254 1.00 90.31 332 CYS A C 1
ATOM 2563 O O . CYS A 1 332 ? -12.585 -7.358 30.104 1.00 90.31 332 CYS A O 1
ATOM 2565 N N . LEU A 1 333 ? -14.058 -5.749 29.534 1.00 86.56 333 LEU A N 1
ATOM 2566 C CA . LEU A 1 333 ? -14.003 -4.994 30.792 1.00 86.56 333 LEU A CA 1
ATOM 2567 C C . LEU A 1 333 ? -14.361 -5.833 32.035 1.00 86.56 333 LEU A C 1
ATOM 2569 O O . LEU A 1 333 ? -13.850 -5.576 33.126 1.00 86.56 333 LEU A O 1
ATOM 2573 N N . PHE A 1 334 ? -15.170 -6.885 31.883 1.00 85.81 334 PHE A N 1
ATOM 2574 C CA . PHE A 1 334 ? -15.664 -7.689 33.010 1.00 85.81 334 PHE A CA 1
ATOM 2575 C C . PHE A 1 334 ? -14.809 -8.917 33.347 1.00 85.81 334 PHE A C 1
ATOM 2577 O O . PHE A 1 334 ? -15.062 -9.578 34.354 1.00 85.81 334 PHE A O 1
ATOM 2584 N N . ARG A 1 335 ? -13.754 -9.206 32.572 1.00 84.31 335 ARG A N 1
ATOM 2585 C CA . ARG A 1 335 ? -12.983 -10.452 32.720 1.00 84.31 335 ARG A CA 1
ATOM 2586 C C . ARG A 1 335 ? -12.177 -10.536 34.021 1.00 84.31 335 ARG A C 1
ATOM 2588 O O . ARG A 1 335 ? -12.019 -11.624 34.563 1.00 84.31 335 ARG A O 1
ATOM 2595 N N . LYS A 1 336 ? -11.631 -9.414 34.512 1.00 73.12 336 LYS A N 1
ATOM 2596 C CA . LYS A 1 336 ? -10.689 -9.403 35.655 1.00 73.12 336 LYS A CA 1
ATOM 2597 C C . LYS A 1 336 ? -11.275 -8.878 36.970 1.00 73.12 336 LYS A C 1
ATOM 2599 O O . LYS A 1 336 ? -10.784 -9.254 38.027 1.00 73.12 336 LYS A O 1
ATOM 2604 N N . ASN A 1 337 ? -12.320 -8.049 36.923 1.00 63.75 337 ASN A N 1
ATOM 2605 C CA . ASN A 1 337 ? -12.803 -7.324 38.107 1.00 63.75 337 ASN A CA 1
ATOM 2606 C C . ASN A 1 337 ? -14.127 -7.836 38.688 1.00 63.75 337 ASN A C 1
ATOM 2608 O O . ASN A 1 337 ? -14.469 -7.448 39.802 1.00 63.75 337 ASN A O 1
ATOM 2612 N N . TRP A 1 338 ? -14.844 -8.727 37.996 1.00 61.28 338 TRP A N 1
ATOM 2613 C CA . TRP A 1 338 ? -16.159 -9.193 38.452 1.00 61.28 338 TRP A CA 1
ATOM 2614 C C . TRP A 1 338 ? -16.114 -9.853 39.840 1.00 61.28 338 TRP A C 1
ATOM 2616 O O . TRP A 1 338 ? -16.920 -9.541 40.711 1.00 61.28 338 TRP A O 1
ATOM 2626 N N . LEU A 1 339 ? -15.101 -10.690 40.091 1.00 54.69 339 LEU A N 1
ATOM 2627 C CA . LEU A 1 339 ? -14.989 -11.476 41.325 1.00 54.69 339 LEU A CA 1
ATOM 2628 C C . LEU A 1 339 ? -14.789 -10.637 42.601 1.00 54.69 339 LEU A C 1
ATOM 2630 O O . LEU A 1 339 ? -15.054 -11.142 43.693 1.00 54.69 339 LEU A O 1
ATOM 2634 N N . ARG A 1 340 ? -14.344 -9.375 42.494 1.00 54.31 340 ARG A N 1
ATOM 2635 C CA . ARG A 1 340 ? -14.110 -8.509 43.666 1.00 54.31 340 ARG A CA 1
ATOM 2636 C C . ARG A 1 340 ? -15.338 -7.720 44.113 1.00 54.31 340 ARG A C 1
ATOM 2638 O O . ARG A 1 340 ? -15.418 -7.370 45.285 1.00 54.31 340 ARG A O 1
ATOM 2645 N N . THR A 1 341 ? -16.274 -7.423 43.216 1.00 50.06 341 THR A N 1
ATOM 2646 C CA . THR A 1 341 ? -17.466 -6.621 43.538 1.00 50.06 341 THR A CA 1
ATOM 2647 C C . THR A 1 341 ? -18.713 -7.472 43.749 1.00 50.06 341 THR A C 1
ATOM 2649 O O . THR A 1 341 ? -19.580 -7.086 44.532 1.00 50.06 341 THR A O 1
ATOM 2652 N N . SER A 1 342 ? -18.803 -8.657 43.136 1.00 48.56 342 SER A N 1
ATOM 2653 C CA . SER A 1 342 ? -19.980 -9.525 43.272 1.00 48.56 342 SER A CA 1
ATOM 2654 C C . SER A 1 342 ? -19.996 -10.373 44.550 1.00 48.56 342 SER A C 1
ATOM 2656 O O . SER A 1 342 ? -21.041 -10.913 44.898 1.00 48.56 342 SER A O 1
ATOM 2658 N N . THR A 1 343 ? -18.894 -10.457 45.305 1.00 43.16 343 THR A N 1
ATOM 2659 C CA . THR A 1 343 ? -18.805 -11.263 46.543 1.00 43.16 343 THR A CA 1
ATOM 2660 C C . THR A 1 343 ? -19.669 -10.740 47.702 1.00 43.16 343 THR A C 1
ATOM 2662 O O . THR A 1 343 ? -19.743 -11.387 48.741 1.00 43.16 343 THR A O 1
ATOM 2665 N N . LYS A 1 344 ? -20.361 -9.602 47.539 1.00 40.88 344 LYS A N 1
ATOM 2666 C CA . LYS A 1 344 ? -21.354 -9.093 48.506 1.00 40.88 344 LYS A CA 1
ATOM 2667 C C . LYS A 1 344 ? -22.791 -9.036 47.980 1.00 40.88 344 LYS A C 1
ATOM 2669 O O . LYS A 1 344 ? -23.685 -8.655 48.730 1.00 40.88 344 LYS A O 1
ATOM 2674 N N . CYS A 1 345 ? -23.047 -9.442 46.736 1.00 36.06 345 CYS A N 1
ATOM 2675 C CA . CYS A 1 345 ? -24.414 -9.602 46.246 1.00 36.06 345 CYS A CA 1
ATOM 2676 C C . CYS A 1 345 ? -24.881 -11.029 46.533 1.00 36.06 345 CYS A C 1
ATOM 2678 O O . CYS A 1 345 ? -24.749 -11.920 45.697 1.00 36.06 345 CYS A O 1
ATOM 2680 N N . TYR A 1 346 ? -25.454 -11.241 47.719 1.00 34.44 346 TYR A N 1
ATOM 2681 C CA . TYR A 1 346 ? -26.396 -12.339 47.904 1.00 34.44 346 TYR A CA 1
ATOM 2682 C C . TYR A 1 346 ? -27.539 -12.112 46.916 1.00 34.44 346 TYR A C 1
ATOM 2684 O O . TYR A 1 346 ? -28.409 -11.268 47.135 1.00 34.44 346 TYR A O 1
ATOM 2692 N N . VAL A 1 347 ? -27.534 -12.853 45.810 1.00 34.78 347 VAL A N 1
ATOM 2693 C CA . VAL A 1 347 ? -28.743 -13.054 45.019 1.00 34.78 347 VAL A CA 1
ATOM 2694 C C . VAL A 1 347 ? -29.696 -13.805 45.937 1.00 34.78 347 VAL A C 1
ATOM 2696 O O . VAL A 1 347 ? -29.632 -15.025 46.077 1.00 34.78 347 VAL A O 1
ATOM 2699 N N . ARG A 1 348 ? -30.562 -13.057 46.620 1.00 33.22 348 ARG A N 1
ATOM 2700 C CA . ARG A 1 348 ? -31.758 -13.601 47.248 1.00 33.22 348 ARG A CA 1
ATOM 2701 C C . ARG A 1 348 ? -32.634 -14.050 46.080 1.00 33.22 348 ARG A C 1
ATOM 2703 O O . ARG A 1 348 ? -33.395 -13.259 45.533 1.00 33.22 348 ARG A O 1
ATOM 2710 N N . MET A 1 349 ? -32.438 -15.287 45.620 1.00 29.80 349 MET A N 1
ATOM 2711 C CA . MET A 1 349 ? -33.368 -15.936 44.702 1.00 29.80 349 MET A CA 1
ATOM 2712 C C . MET A 1 349 ? -34.704 -16.019 45.435 1.00 29.80 349 MET A C 1
ATOM 2714 O O . MET A 1 349 ? -34.928 -16.912 46.249 1.00 29.80 349 MET A O 1
ATOM 2718 N N . PHE A 1 350 ? -35.575 -15.042 45.192 1.00 30.58 350 PHE A N 1
ATOM 2719 C CA . PHE A 1 350 ? -36.984 -15.163 45.516 1.00 30.58 350 PHE A CA 1
ATOM 2720 C C . PHE A 1 350 ? -37.545 -16.256 44.610 1.00 30.58 350 PHE A C 1
ATOM 2722 O O . PHE A 1 350 ? -37.892 -16.019 43.455 1.00 30.58 350 PHE A O 1
ATOM 2729 N N . TRP A 1 351 ? -37.602 -17.473 45.141 1.00 28.89 351 TRP A N 1
ATOM 2730 C CA . TRP A 1 351 ? -38.505 -18.490 44.634 1.00 28.89 351 TRP A CA 1
ATOM 2731 C C . TRP A 1 351 ? -39.930 -17.984 44.870 1.00 28.89 351 TRP A C 1
ATOM 2733 O O . TRP A 1 351 ? -40.482 -18.115 45.961 1.00 28.89 351 TRP A O 1
ATOM 2743 N N . LEU A 1 352 ? -40.520 -17.365 43.847 1.00 30.28 352 LEU A N 1
ATOM 2744 C CA . LEU A 1 352 ? -41.967 -17.214 43.749 1.00 30.28 352 LEU A CA 1
ATOM 2745 C C . LEU A 1 352 ? -42.548 -18.619 43.564 1.00 30.28 352 LEU A C 1
ATOM 2747 O O . LEU A 1 352 ? -42.653 -19.133 42.454 1.00 30.28 352 LEU A O 1
ATOM 2751 N N . THR A 1 353 ? -42.881 -19.268 44.677 1.00 32.19 353 THR A N 1
ATOM 2752 C CA . THR A 1 353 ? -43.654 -20.508 44.681 1.00 32.19 353 THR A CA 1
ATOM 2753 C C . THR A 1 353 ? -45.099 -20.174 44.316 1.00 32.19 353 THR A C 1
ATOM 2755 O O . THR A 1 353 ? -45.935 -19.848 45.155 1.00 32.19 353 THR A O 1
ATOM 2758 N N . SER A 1 354 ? -45.398 -20.238 43.020 1.00 31.05 354 SER A N 1
ATOM 2759 C CA . SER A 1 354 ? -46.767 -20.387 42.532 1.00 31.05 354 SER A CA 1
ATOM 2760 C C . SER A 1 354 ? -47.312 -21.717 43.057 1.00 31.05 354 SER A C 1
ATOM 2762 O O . SER A 1 354 ? -46.896 -22.785 42.610 1.00 31.05 354 SER A O 1
ATOM 2764 N N . ARG A 1 355 ? -48.218 -21.655 44.039 1.00 32.78 355 ARG A N 1
ATOM 2765 C CA . ARG A 1 355 ? -48.955 -22.811 44.564 1.00 32.78 355 ARG A CA 1
ATOM 2766 C C . ARG A 1 355 ? -49.822 -23.415 43.455 1.00 32.78 355 ARG A C 1
ATOM 2768 O O . ARG A 1 355 ? -50.854 -22.850 43.115 1.00 32.78 355 ARG A O 1
ATOM 2775 N N . HIS A 1 356 ? -49.445 -24.591 42.967 1.00 29.12 356 HIS A N 1
ATOM 2776 C CA . HIS A 1 356 ? -50.393 -25.581 42.460 1.00 29.12 356 HIS A CA 1
ATOM 2777 C C . HIS A 1 356 ? -50.379 -26.780 43.420 1.00 29.12 356 HIS A C 1
ATOM 2779 O O . HIS A 1 356 ? -49.297 -27.193 43.845 1.00 29.12 356 HIS A O 1
ATOM 2785 N N . PRO A 1 357 ? -51.547 -27.305 43.829 1.00 39.56 357 PRO A N 1
ATOM 2786 C CA . PRO A 1 357 ? -51.625 -28.406 44.772 1.00 39.56 357 PRO A CA 1
ATOM 2787 C C . PRO A 1 357 ? -51.414 -29.726 44.028 1.00 39.56 357 PRO A C 1
ATOM 2789 O O . PRO A 1 357 ? -51.869 -29.855 42.897 1.00 39.56 357 PRO A O 1
ATOM 2792 N N . TRP A 1 358 ? -50.797 -30.681 44.723 1.00 32.72 358 TRP A N 1
ATOM 2793 C CA . TRP A 1 358 ? -50.547 -32.098 44.404 1.00 32.72 358 TRP A CA 1
ATOM 2794 C C . TRP A 1 358 ? -49.055 -32.423 44.407 1.00 32.72 358 TRP A C 1
ATOM 2796 O O . TRP A 1 358 ? -48.418 -32.577 43.377 1.00 32.72 358 TRP A O 1
ATOM 2806 N N . CYS A 1 359 ? -48.521 -32.517 45.622 1.00 29.16 359 CYS A N 1
ATOM 2807 C CA . CYS A 1 359 ? -47.571 -33.546 46.032 1.00 29.16 359 CYS A CA 1
ATOM 2808 C C . CYS A 1 359 ? -47.502 -33.491 47.560 1.00 29.16 359 CYS A C 1
ATOM 2810 O O . CYS A 1 359 ? -46.931 -32.575 48.147 1.00 29.16 359 CYS A O 1
ATOM 2812 N N . SER A 1 360 ? -48.184 -34.444 48.189 1.00 33.19 360 SER A N 1
ATOM 2813 C CA . SER A 1 360 ? -48.047 -34.754 49.605 1.00 33.19 360 SER A CA 1
ATOM 2814 C C . SER A 1 360 ? -46.771 -35.574 49.785 1.00 33.19 360 SER A C 1
ATOM 2816 O O . SER A 1 360 ? -46.667 -36.664 49.231 1.00 33.19 360 SER A O 1
ATOM 2818 N N . ALA A 1 361 ? -45.812 -35.027 50.527 1.00 33.22 361 ALA A N 1
ATOM 2819 C CA . ALA A 1 361 ? -44.874 -35.770 51.365 1.00 33.22 361 ALA A CA 1
ATOM 2820 C C . ALA A 1 361 ? -44.206 -34.766 52.318 1.00 33.22 361 ALA A C 1
ATOM 2822 O O . ALA A 1 361 ? -43.497 -33.854 51.897 1.00 33.22 361 ALA A O 1
ATOM 2823 N N . GLU A 1 362 ? -44.520 -34.908 53.600 1.00 35.53 362 GLU A N 1
ATOM 2824 C CA . GLU A 1 362 ? -44.040 -34.105 54.728 1.00 35.53 362 GLU A CA 1
ATOM 2825 C C . GLU A 1 362 ? -42.778 -34.761 55.366 1.00 35.53 362 GLU A C 1
ATOM 2827 O O . GLU A 1 362 ? -42.311 -35.778 54.851 1.00 35.53 362 GLU A O 1
ATOM 2832 N N . PRO A 1 363 ? -42.133 -34.189 56.408 1.00 50.38 363 PRO A N 1
ATOM 2833 C CA . PRO A 1 363 ? -40.795 -33.608 56.277 1.00 50.38 363 PRO A CA 1
ATOM 2834 C C . PRO A 1 363 ? -39.781 -34.188 57.288 1.00 50.38 363 PRO A C 1
ATOM 2836 O O . PRO A 1 363 ? -40.126 -35.023 58.116 1.00 50.38 363 PRO A O 1
ATOM 2839 N N . THR A 1 364 ? -38.528 -33.709 57.277 1.00 32.25 364 THR A N 1
ATOM 2840 C CA . THR A 1 364 ? -37.728 -33.440 58.500 1.00 32.25 364 THR A CA 1
ATOM 2841 C C . THR A 1 364 ? -36.340 -32.892 58.159 1.00 32.25 364 THR A C 1
ATOM 2843 O O . THR A 1 364 ? -35.514 -33.587 57.584 1.00 32.25 364 THR A O 1
ATOM 2846 N N . ALA A 1 365 ? -36.075 -31.649 58.564 1.00 29.84 365 ALA A N 1
ATOM 2847 C CA . ALA A 1 365 ? -34.834 -31.239 59.230 1.00 29.84 365 ALA A CA 1
ATOM 2848 C C . ALA A 1 365 ? -34.951 -29.765 59.640 1.00 29.84 365 ALA A C 1
ATOM 2850 O O . ALA A 1 365 ? -35.077 -28.870 58.806 1.00 29.84 365 ALA A O 1
ATOM 2851 N N . ALA A 1 366 ? -34.942 -29.540 60.949 1.00 32.03 366 ALA A N 1
ATOM 2852 C CA . ALA A 1 366 ? -34.934 -28.236 61.584 1.00 32.03 366 ALA A CA 1
ATOM 2853 C C . ALA A 1 366 ? -33.533 -27.605 61.517 1.00 32.03 366 ALA A C 1
ATOM 2855 O O . ALA A 1 366 ? -32.542 -28.279 61.786 1.00 32.03 366 ALA A O 1
ATOM 2856 N N . CYS A 1 367 ? -33.465 -26.298 61.261 1.00 24.88 367 CYS A N 1
ATOM 2857 C CA . CYS A 1 367 ? -32.354 -25.457 61.698 1.00 24.88 367 CYS A CA 1
ATOM 2858 C C . CYS A 1 367 ? -32.878 -24.542 62.805 1.00 24.88 367 CYS A C 1
ATOM 2860 O O . CYS A 1 367 ? -33.819 -23.778 62.593 1.00 24.88 367 CYS A O 1
ATOM 2862 N N . TRP A 1 368 ? -32.284 -24.679 63.988 1.00 36.25 368 TRP A N 1
ATOM 2863 C CA . TRP A 1 368 ? -32.442 -23.759 65.106 1.00 36.25 368 TRP A CA 1
ATOM 2864 C C . TRP A 1 368 ? -31.535 -22.529 64.930 1.00 36.25 368 TRP A C 1
ATOM 2866 O O . TRP A 1 368 ? -30.572 -22.576 64.166 1.00 36.25 368 TRP A O 1
ATOM 2876 N N . LEU A 1 369 ? -31.952 -21.474 65.637 1.00 40.41 369 LEU A N 1
ATOM 2877 C CA . LEU A 1 369 ? -31.515 -20.070 65.694 1.00 40.41 369 LEU A CA 1
ATOM 2878 C C . LEU A 1 369 ? -30.019 -19.765 65.557 1.00 40.41 369 LEU A C 1
ATOM 2880 O O . LEU A 1 369 ? -29.203 -20.469 66.192 1.00 40.41 369 LEU A O 1
#

pLDDT: mean 73.35, std 22.11, range [24.88, 98.0]

Secondary structure (DSSP, 8-state):
-HHHHHHHHHHHHHHHHHHHS----PPEEEEBTTB-EEE-TTEEEEEEEEE-GGGPPPP-BEEEEEEEEEEEEEEEGGGTT-BEEEEEEEEEEEE---------------------------------------------PPPEEEEEEEEETTSPPEEEEEEEEEPTT-S-TT-EEEEEEEE--TT--TT-EEEEEEESSS-EEEEEEPPPGGG---TTT--BTT-PPPPEEEEEEETTTTEEEEEEES-SSPEEEEEEE-TTT---------------PPPP-------SSSEEEEE-SS-PPPEEGGG--TTEEEEEEESSS-PPEEE-TTTTTHHHHGGG-------------------------

Foldseek 3Di:
DVVVVVVVVVVVVVVVVVVPPDVPPAAEDEDAPVDQKDWDPQWADKDKAWDDPVPDDAFPFKDWDAKDKGWHWYDYPVRPQATEIKIKMKTKIAGAPPPPPPPPPPPPDDDDDDDDDDDDDDDDDDDDDDDDDPDDPCPPDFFGWKKKWKDKAPDDIIIIIMTIHGDPPDPDNGDIIMMIGIGDDDPDDAQIKMKIWMGHVDIYIDIDGHHHCVSVPDPVPHSYVAADPFWDWDWDQDPVQQWIFIDTPDDPFFKKKKKAQPPVPDPPPDDDDDDDDDDDDDDDDDDDDDDDDGIDIDRDPPGDDTDRNVNDDQRIWMWMGGPPDYDIDIGSNNVPCVVPPCPPDPPPPPPPPPDDDDDDDDDDDDDDD